Protein AF-A0A078FLI8-F1 (afdb_monomer)

Solvent-accessible surface area (backbone atoms only — not comparable to full-atom values): 16510 Å² total; per-residue (Å²): 134,89,78,81,80,79,78,80,83,48,78,66,54,56,52,51,50,39,56,74,71,68,56,53,79,84,39,72,66,50,48,56,58,53,57,70,70,71,68,73,86,89,62,96,64,62,53,60,51,52,48,49,51,50,49,48,50,56,65,62,54,54,86,61,34,32,36,40,40,32,30,76,88,27,63,24,62,42,79,47,80,54,78,58,64,78,38,51,54,75,52,44,78,39,45,60,70,38,77,42,72,24,51,59,75,34,83,71,33,30,67,21,31,32,29,34,75,44,33,25,32,72,89,64,35,44,45,36,85,88,36,93,36,62,57,72,47,79,44,78,42,44,66,73,41,90,99,29,76,56,78,97,55,64,91,88,55,65,48,77,41,74,34,26,18,20,27,37,52,86,69,43,32,35,39,31,33,33,53,77,40,83,37,82,55,83,44,87,65,29,67,74,46,73,53,78,78,91,68,74,71,50,39,42,74,54,41,28,66,72,69,73,50,62,90,86,58,71,64,69,69,67,50,61,77,67,41,47,71,45,69,43,99,83,71,48,80,44,74,51,69,79,80,68,37,85,63,91,43,73,70,57,51,54,53,48,52,53,46,45,68,72,66,72,62,91,71,85,86,80,86,87,91,130

Secondary structure (DSSP, 8-state):
-----PPPPPHHHHHHHHHHTT--TTSHHHHHHHHTTSS-S--TTHHHHHHHHHHHHHHSS--PEEEEEEETTTTEEEEEEE--HHHHHTTTTPBTT-EEEGGGG-GGGTT-EEEEEEEEETT-PBB-TT---SSEEEEEEETTSTT---TTS-TT-EEEEEEE-SB--TTEEEEEEEEEE--SS--TTTTS-----S----BHHHHHHHTT--SSS-HHHHHGGG-EEEE-TTS-EEEE-PPPBS---HHHHHHHHHHHHHHT----------

Organism: Brassica napus (NCBI:txid3708)

pLDDT: mean 78.36, std 19.7, range [31.86, 96.38]

Mean predicted aligned error: 14.81 Å

Sequence (274 aa):
MHEAKLAEPSRADVAKQMNLIGLNKKSYVARSLLSLFEDEGKLQRESLKFFIDFHLLILLYVSVFQFNVANPTTGCQKKLEIDDDQKLRAFYDKRLSQEVSGDALGEEFKGYVFKIMGGCDKQGFPMKQGVLTPGRVRLLLHRGTPCFRGHGRRTGERRRKSVRGCIVSQDLSVLNLVIVKKGEKDLPGLTDTEKPRMRGPKRASKIRKLFNLTKEDDVRKYVNTYRRKFTNKKGKEVSKAPKIQRLVLGKHSKEREKIIVKTGSEINLDNGLS

Radius of gyration: 30.31 Å; Cα contacts (8 Å, |Δi|>4): 359; chains: 1; bounding box: 55×71×101 Å

Foldseek 3Di:
DDDDPDDDDDPVNVVVVCVVVVNDCPDPVVVVVVVVVPDDDDDPPVVVVVVVVVVVVVPVVPLFAKEWEAEPQQRFIDIDTDDDPQLCVQQAQDFQQDKGQQVSVDPQRHAWIKGFHWFAFPVGAIEAPPQPDQAKDWDWDDDPHPSHPQPPHDHPDIDTDIHGYGGHDPRTSYIYIYTPDDHDHDDPRHRVHHDDDLDDDQEQVSLCVVVVHDPPDDSPVVQQVNFDWDQDPVRDTDTDTHHRPPDDDPVNVVVVVVVCVVVPDPDPPDDDDD

InterPro domains:
  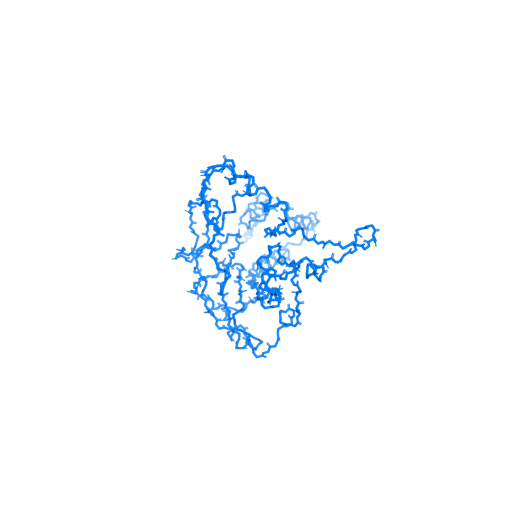IPR001377 Small ribosomal subunit protein eS6 [PF01092] (65-192)
  IPR001377 Small ribosomal subunit protein eS6 [PTHR11502] (66-260)
  IPR001377 Small ribosomal subunit protein eS6 [SM01405] (65-192)
  IPR018282 Small ribosomal subunit protein eS6, conserved site [PS00578] (116-127)

Structure (mmCIF, N/CA/C/O backbone):
data_AF-A0A078FLI8-F1
#
_entry.id   AF-A0A078FLI8-F1
#
loop_
_atom_site.group_PDB
_atom_site.id
_atom_site.type_symbol
_atom_site.label_atom_id
_atom_site.label_alt_id
_atom_site.label_comp_id
_atom_site.label_asym_id
_atom_site.label_entity_id
_atom_site.label_seq_id
_atom_site.pdbx_PDB_ins_code
_atom_site.Cartn_x
_atom_site.Cartn_y
_atom_site.Cartn_z
_atom_site.occupancy
_atom_site.B_iso_or_equiv
_atom_site.auth_seq_id
_atom_site.auth_comp_id
_atom_site.auth_asym_id
_atom_site.auth_atom_id
_atom_site.pdbx_PDB_model_num
ATOM 1 N N . MET A 1 1 ? -17.216 31.054 60.822 1.00 37.75 1 MET A N 1
ATOM 2 C CA . MET A 1 1 ? -17.222 30.130 59.671 1.00 37.75 1 MET A CA 1
ATOM 3 C C . MET A 1 1 ? -15.774 29.850 59.310 1.00 37.75 1 MET A C 1
ATOM 5 O O . MET A 1 1 ? -15.062 30.791 58.991 1.00 37.75 1 MET A O 1
ATOM 9 N N . HIS A 1 2 ? -15.307 28.613 59.478 1.00 32.69 2 HIS A N 1
ATOM 10 C CA . HIS A 1 2 ? -13.948 28.221 59.098 1.00 32.69 2 HIS A CA 1
ATOM 11 C C . HIS A 1 2 ? -13.913 28.002 57.580 1.00 32.69 2 HIS A C 1
ATOM 13 O O . HIS A 1 2 ? -14.449 27.010 57.093 1.00 32.69 2 HIS A O 1
ATOM 19 N N . GLU A 1 3 ? -13.312 28.925 56.829 1.00 32.31 3 GLU A N 1
ATOM 20 C CA . GLU A 1 3 ? -12.965 28.676 55.428 1.00 32.31 3 GLU A CA 1
ATOM 21 C C . GLU A 1 3 ? -11.753 27.737 55.378 1.00 32.31 3 GLU A C 1
ATOM 23 O O . GLU A 1 3 ? -10.665 28.055 55.864 1.00 32.31 3 GLU A O 1
ATOM 28 N N . ALA A 1 4 ? -11.954 26.546 54.816 1.00 38.06 4 ALA A N 1
ATOM 29 C CA . ALA A 1 4 ? -10.887 25.593 54.560 1.00 38.06 4 ALA A CA 1
ATOM 30 C C . ALA A 1 4 ? -9.954 26.147 53.470 1.00 38.06 4 ALA A C 1
ATOM 32 O O . ALA A 1 4 ? -10.349 26.295 52.314 1.00 38.06 4 ALA A O 1
ATOM 33 N N . LYS A 1 5 ? -8.697 26.438 53.829 1.00 38.94 5 LYS A N 1
ATOM 34 C CA . LYS A 1 5 ? -7.631 26.704 52.855 1.00 38.94 5 LYS A CA 1
ATOM 35 C C . LYS A 1 5 ? -7.353 25.417 52.071 1.00 38.94 5 LYS A C 1
ATOM 37 O O . LYS A 1 5 ? -6.791 24.471 52.618 1.00 38.94 5 LYS A O 1
ATOM 42 N N . LEU A 1 6 ? -7.749 25.380 50.800 1.00 42.50 6 LEU A N 1
ATOM 43 C CA . LEU A 1 6 ? -7.306 24.359 49.849 1.00 42.50 6 LEU A CA 1
ATOM 44 C C . LEU A 1 6 ? -5.802 24.540 49.599 1.00 42.50 6 LEU A C 1
ATOM 46 O O . LEU A 1 6 ? -5.356 25.632 49.256 1.00 42.50 6 LEU A O 1
ATOM 50 N N . ALA A 1 7 ? -5.027 23.479 49.827 1.00 43.62 7 ALA A N 1
ATOM 51 C CA . ALA A 1 7 ? -3.576 23.484 49.681 1.00 43.62 7 ALA A CA 1
ATOM 52 C C . ALA A 1 7 ? -3.156 23.608 48.206 1.00 43.62 7 ALA A C 1
ATOM 54 O O . ALA A 1 7 ? -3.733 22.957 47.333 1.00 43.62 7 ALA A O 1
ATOM 55 N N . GLU A 1 8 ? -2.136 24.427 47.937 1.00 48.72 8 GLU A N 1
ATOM 56 C CA . GLU A 1 8 ? -1.557 24.577 46.599 1.00 48.72 8 GLU A CA 1
ATOM 57 C C . GLU A 1 8 ? -0.859 23.273 46.160 1.00 48.72 8 GLU A C 1
ATOM 59 O O . GLU A 1 8 ? -0.139 22.662 46.958 1.00 48.72 8 GLU A O 1
ATOM 64 N N . PRO A 1 9 ? -1.055 22.816 44.909 1.00 48.22 9 PRO A N 1
ATOM 65 C CA . PRO A 1 9 ? -0.464 21.573 44.431 1.00 48.22 9 PRO A CA 1
ATOM 66 C C . PRO A 1 9 ? 1.055 21.709 44.301 1.00 48.22 9 PRO A C 1
ATOM 68 O O . PRO A 1 9 ? 1.574 22.646 43.692 1.00 48.22 9 PRO A O 1
ATOM 71 N N . SER A 1 10 ? 1.789 20.742 44.849 1.00 52.34 10 SER A N 1
ATOM 72 C CA . SER A 1 10 ? 3.250 20.757 44.817 1.00 52.34 10 SER A CA 1
ATOM 73 C C . SER A 1 10 ? 3.781 20.451 43.407 1.00 52.34 10 SER A C 1
ATOM 75 O O . SER A 1 10 ? 3.140 19.763 42.608 1.00 52.34 10 SER A O 1
ATOM 77 N N . ARG A 1 11 ? 5.019 20.871 43.093 1.00 50.59 11 ARG A N 1
ATOM 78 C CA . ARG A 1 11 ? 5.718 20.512 41.832 1.00 50.59 11 ARG A CA 1
ATOM 79 C C . ARG A 1 11 ? 5.727 18.997 41.555 1.00 50.59 11 ARG A C 1
ATOM 81 O O . ARG A 1 11 ? 5.807 18.580 40.398 1.00 50.59 11 ARG A O 1
ATOM 88 N N . ALA A 1 12 ? 5.652 18.167 42.598 1.00 52.66 12 ALA A N 1
ATOM 89 C CA . ALA A 1 12 ? 5.5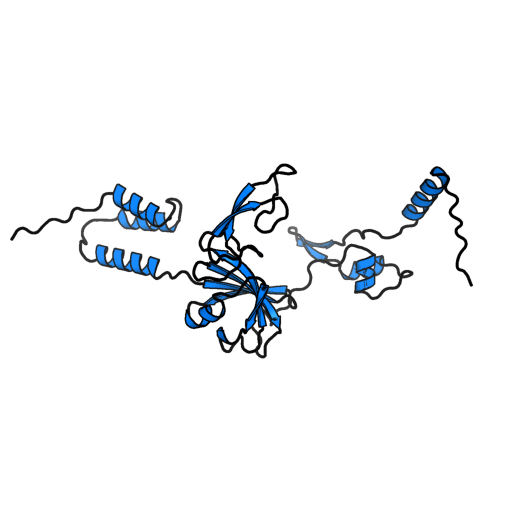92 16.714 42.476 1.00 52.66 12 ALA A CA 1
ATOM 90 C C . ALA A 1 12 ? 4.221 16.213 41.985 1.00 52.66 12 ALA A C 1
ATOM 92 O O . ALA A 1 12 ? 4.166 15.230 41.240 1.00 52.66 12 ALA A O 1
ATOM 93 N N . ASP A 1 13 ? 3.137 16.907 42.335 1.00 52.00 13 ASP A N 1
ATOM 94 C CA . ASP A 1 13 ? 1.768 16.559 41.940 1.00 52.00 13 ASP A CA 1
ATOM 95 C C . ASP A 1 13 ? 1.530 16.873 40.460 1.00 52.00 13 ASP A C 1
ATOM 97 O O . ASP A 1 13 ? 1.031 16.028 39.711 1.00 52.00 13 ASP A O 1
ATOM 101 N N . VAL A 1 14 ? 2.044 18.016 39.995 1.00 55.19 14 VAL A N 1
ATOM 102 C CA . VAL A 1 14 ? 2.045 18.395 38.571 1.00 55.19 14 VAL A CA 1
ATOM 103 C C . VAL A 1 14 ? 2.864 17.403 37.737 1.00 55.19 14 VAL A C 1
ATOM 105 O O . VAL A 1 14 ? 2.430 16.953 36.675 1.00 55.19 14 VAL A O 1
ATOM 108 N N . ALA A 1 15 ? 4.033 16.978 38.231 1.00 53.31 15 ALA A N 1
ATOM 109 C CA . ALA A 1 15 ? 4.862 15.984 37.547 1.00 53.31 15 ALA A CA 1
ATOM 110 C C . ALA A 1 15 ? 4.201 14.592 37.483 1.00 53.31 15 ALA A C 1
ATOM 112 O O . ALA A 1 15 ? 4.373 13.876 36.490 1.00 53.31 15 ALA A O 1
ATOM 113 N N . LYS A 1 16 ? 3.432 14.206 38.511 1.00 54.19 16 LYS A N 1
ATOM 114 C CA . LYS A 1 16 ? 2.619 12.980 38.503 1.00 54.19 16 LYS A CA 1
ATOM 115 C C . LYS A 1 16 ? 1.485 13.064 37.480 1.00 54.19 16 LYS A C 1
ATOM 117 O O . LYS A 1 16 ? 1.318 12.115 36.718 1.00 54.19 16 LYS A O 1
ATOM 122 N N . GLN A 1 17 ? 0.774 14.190 37.398 1.00 52.47 17 GLN A N 1
ATOM 123 C CA . GLN A 1 17 ? -0.282 14.404 36.398 1.00 52.47 17 GLN A CA 1
ATOM 124 C C . GLN A 1 17 ? 0.261 14.424 34.961 1.00 52.47 17 GLN A C 1
ATOM 126 O O . GLN A 1 17 ? -0.305 13.765 34.092 1.00 52.47 17 GLN A O 1
ATOM 131 N N . MET A 1 18 ? 1.404 15.072 34.707 1.00 50.91 18 MET A N 1
ATOM 132 C CA . MET A 1 18 ? 2.049 15.064 33.383 1.00 50.91 18 MET A CA 1
ATOM 133 C C . MET A 1 18 ? 2.448 13.653 32.919 1.00 50.91 18 MET A C 1
ATOM 135 O O . MET A 1 18 ? 2.300 13.321 31.741 1.00 50.91 18 MET A O 1
ATOM 139 N N . ASN A 1 19 ? 2.907 12.801 33.844 1.00 50.91 19 ASN A N 1
ATOM 140 C CA . ASN A 1 19 ? 3.192 11.394 33.555 1.00 50.91 19 ASN A CA 1
ATOM 141 C C . ASN A 1 19 ? 1.915 10.567 33.329 1.00 50.91 19 ASN A C 1
ATOM 143 O O . ASN A 1 19 ? 1.929 9.670 32.487 1.00 50.91 19 ASN A O 1
ATOM 147 N N . LEU A 1 20 ? 0.818 10.877 34.030 1.00 49.53 20 LEU A N 1
ATOM 148 C CA . LEU A 1 20 ? -0.483 10.215 33.860 1.00 49.53 20 LEU A CA 1
ATOM 149 C C . LEU A 1 20 ? -1.088 10.472 32.465 1.00 49.53 20 LEU A C 1
ATOM 151 O O . LEU A 1 20 ? -1.746 9.601 31.905 1.00 49.53 20 LEU A O 1
ATOM 155 N N . ILE A 1 21 ? -0.801 11.643 31.885 1.00 48.88 21 ILE A N 1
ATOM 156 C CA . ILE A 1 21 ? -1.266 12.094 30.558 1.00 48.88 21 ILE A CA 1
ATOM 157 C C . ILE A 1 21 ? -0.281 11.692 29.432 1.00 48.88 21 ILE A C 1
ATOM 159 O O . ILE A 1 21 ? -0.541 11.889 28.248 1.00 48.88 21 ILE A O 1
ATOM 163 N N . GLY A 1 22 ? 0.862 11.077 29.766 1.00 45.25 22 GLY A N 1
ATOM 164 C CA . GLY A 1 22 ? 1.821 10.556 28.782 1.00 45.25 22 GLY A CA 1
ATOM 165 C C . GLY A 1 22 ? 2.661 11.618 28.057 1.00 45.25 22 GLY A C 1
ATOM 166 O O . GLY A 1 22 ? 3.331 11.304 27.069 1.00 45.25 22 GLY A O 1
ATOM 167 N N . LEU A 1 23 ? 2.674 12.864 28.544 1.00 45.06 23 LEU A N 1
ATOM 168 C CA . LEU A 1 23 ? 3.510 13.941 28.012 1.00 45.06 23 LEU A CA 1
ATOM 169 C C . LEU A 1 23 ? 4.945 13.805 28.538 1.00 45.06 23 LEU A C 1
ATOM 171 O O . LEU A 1 23 ? 5.231 13.969 29.721 1.00 45.06 23 LEU A O 1
ATOM 175 N N . ASN A 1 24 ? 5.890 13.525 27.639 1.00 45.88 24 ASN A N 1
ATOM 176 C CA . ASN A 1 24 ? 7.310 13.508 27.983 1.00 45.88 24 ASN A CA 1
ATOM 177 C C . ASN A 1 24 ? 7.787 14.945 28.267 1.00 45.88 24 ASN A C 1
ATOM 179 O O . ASN A 1 24 ? 7.566 15.837 27.441 1.00 45.88 24 ASN A O 1
ATOM 183 N N . LYS A 1 25 ? 8.510 15.151 29.380 1.00 45.03 25 LYS A N 1
ATOM 184 C CA . LYS A 1 25 ? 9.119 16.439 29.787 1.00 45.03 25 LYS A CA 1
ATOM 185 C C . LYS A 1 25 ? 9.942 17.120 28.682 1.00 45.03 25 LYS A C 1
ATOM 187 O O . LYS A 1 25 ? 10.182 18.319 28.734 1.00 45.03 25 LYS A O 1
ATOM 192 N N . LYS A 1 26 ? 10.393 16.366 27.673 1.00 39.41 26 LYS A N 1
ATOM 193 C CA . LYS A 1 26 ? 11.146 16.890 26.523 1.00 39.41 26 LYS A CA 1
ATOM 194 C C . LYS A 1 26 ? 10.283 17.501 25.413 1.00 39.41 26 LYS A C 1
ATOM 196 O O . LYS A 1 26 ? 10.864 18.132 24.528 1.00 39.41 26 LYS A O 1
ATOM 201 N N . SER A 1 27 ? 8.960 17.321 25.433 1.00 45.28 27 SER A N 1
ATOM 202 C CA . SER A 1 27 ? 8.057 17.894 24.428 1.00 45.28 27 SER A CA 1
ATOM 203 C C . SER A 1 27 ? 8.017 19.423 24.527 1.00 45.28 27 SER A C 1
ATOM 205 O O . SER A 1 27 ? 8.122 19.990 25.613 1.00 45.28 27 SER A O 1
ATOM 207 N N . TYR A 1 28 ? 7.895 20.088 23.377 1.00 48.59 28 TYR A N 1
ATOM 208 C CA . TYR A 1 28 ? 7.848 21.553 23.281 1.00 48.59 28 TYR A CA 1
ATOM 209 C C . TYR A 1 28 ? 6.672 22.131 24.089 1.00 48.59 28 TYR A C 1
ATOM 211 O O . TYR A 1 28 ? 6.817 23.141 24.766 1.00 48.59 28 TYR A O 1
ATOM 219 N N . VAL A 1 29 ? 5.556 21.394 24.108 1.00 48.72 29 VAL A N 1
ATOM 220 C CA . VAL A 1 29 ? 4.326 21.702 24.851 1.00 48.72 29 VAL A CA 1
ATOM 221 C C . VAL A 1 29 ? 4.545 21.649 26.367 1.00 48.72 29 VAL A C 1
ATOM 223 O O . VAL A 1 29 ? 4.102 22.537 27.084 1.00 48.72 29 VAL A O 1
ATOM 226 N N . ALA A 1 30 ? 5.285 20.654 26.874 1.00 48.88 30 ALA A N 1
ATOM 227 C CA . ALA A 1 30 ? 5.592 20.566 28.305 1.00 48.88 30 ALA A CA 1
ATOM 228 C C . ALA A 1 30 ? 6.509 21.706 28.778 1.00 48.88 30 ALA A C 1
ATOM 230 O O . ALA A 1 30 ? 6.377 22.158 29.911 1.00 48.88 30 ALA A O 1
ATOM 231 N N . ARG A 1 31 ? 7.418 22.184 27.915 1.00 50.06 31 ARG A N 1
ATOM 232 C CA . ARG A 1 31 ? 8.300 23.319 28.223 1.00 50.06 31 ARG A CA 1
ATOM 233 C C . ARG A 1 31 ? 7.580 24.664 28.188 1.00 50.06 31 ARG A C 1
ATOM 235 O O . ARG A 1 31 ? 7.832 25.459 29.082 1.00 50.06 31 ARG A O 1
ATOM 242 N N . SER A 1 32 ? 6.665 24.889 27.241 1.00 50.09 32 SER A N 1
ATOM 243 C CA . SER A 1 32 ? 5.858 26.120 27.222 1.00 50.09 32 SER A CA 1
ATOM 244 C C . SER A 1 32 ? 4.883 26.196 28.402 1.00 50.09 32 SER A C 1
ATOM 246 O O . SER A 1 32 ? 4.632 27.271 28.930 1.00 50.09 32 SER A O 1
ATOM 248 N N . LEU A 1 33 ? 4.357 25.050 28.849 1.00 50.22 33 LEU A N 1
ATOM 249 C CA . LEU A 1 33 ? 3.504 24.953 30.039 1.00 50.22 33 LEU A CA 1
ATOM 250 C C . LEU A 1 33 ? 4.247 25.245 31.344 1.00 50.22 33 LEU A C 1
ATOM 252 O O . LEU A 1 33 ? 3.677 25.844 32.248 1.00 50.22 33 LEU A O 1
ATOM 256 N N . LEU A 1 34 ? 5.505 24.808 31.445 1.00 53.44 34 LEU A N 1
ATOM 257 C CA . LEU A 1 34 ? 6.356 25.066 32.608 1.00 53.44 34 LEU A CA 1
ATOM 258 C C . LEU A 1 34 ? 6.830 26.524 32.665 1.00 53.44 34 LEU A C 1
ATOM 260 O O . LEU A 1 34 ? 6.876 27.075 33.757 1.00 53.44 34 LEU A O 1
ATOM 264 N N . SER A 1 35 ? 7.122 27.155 31.519 1.00 48.28 35 SER A N 1
ATOM 265 C CA . SER A 1 35 ? 7.534 28.566 31.472 1.00 48.28 35 SER A CA 1
ATOM 266 C C . SER A 1 35 ? 6.394 29.536 31.793 1.00 48.28 35 SER A C 1
ATOM 268 O O . SER A 1 35 ? 6.635 30.573 32.388 1.00 48.28 35 SER A O 1
ATOM 270 N N . LEU A 1 36 ? 5.145 29.189 31.461 1.00 49.06 36 LEU A N 1
ATOM 271 C CA . LEU A 1 36 ? 3.961 29.985 31.828 1.00 49.06 36 LEU A CA 1
ATOM 272 C C . LEU A 1 36 ? 3.642 29.956 33.334 1.00 49.06 36 LEU A C 1
ATOM 274 O O . LEU A 1 36 ? 2.803 30.721 33.789 1.00 49.06 36 LEU A O 1
ATOM 278 N N . PHE A 1 37 ? 4.286 29.066 34.095 1.00 48.12 37 PHE A N 1
ATOM 279 C CA . PHE A 1 37 ? 4.127 28.942 35.546 1.00 48.12 37 PHE A CA 1
ATOM 280 C C . PHE A 1 37 ? 5.233 29.659 36.340 1.00 48.12 37 PHE A C 1
ATOM 282 O O . PHE A 1 37 ? 5.167 29.667 37.569 1.00 48.12 37 PHE A O 1
ATOM 289 N N . GLU A 1 38 ? 6.259 30.207 35.674 1.00 46.00 38 GLU A N 1
ATOM 290 C CA . GLU A 1 38 ? 7.394 30.877 36.334 1.00 46.00 38 GLU A CA 1
ATOM 291 C C . GLU A 1 38 ? 7.221 32.398 36.482 1.00 46.00 38 GLU A C 1
ATOM 293 O O . GLU A 1 38 ? 7.929 32.985 37.298 1.00 46.00 38 GLU A O 1
ATOM 298 N N . ASP A 1 39 ? 6.233 33.013 35.823 1.00 39.66 39 ASP A N 1
ATOM 299 C CA . ASP A 1 39 ? 5.961 34.449 35.948 1.00 39.66 39 ASP A CA 1
ATOM 300 C C . ASP A 1 39 ? 4.757 34.736 36.870 1.00 39.66 39 ASP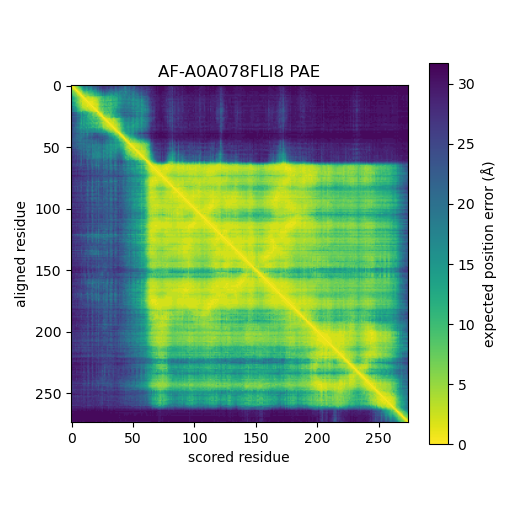 A C 1
ATOM 302 O O . ASP A 1 39 ? 3.597 34.537 36.525 1.00 39.66 39 ASP A O 1
ATOM 306 N N . GLU A 1 40 ? 5.113 35.206 38.066 1.00 38.62 40 GLU A N 1
ATOM 307 C CA . GLU A 1 40 ? 4.398 36.090 38.998 1.00 38.62 40 GLU A CA 1
ATOM 308 C C . GLU A 1 40 ? 2.984 35.745 39.523 1.00 38.62 40 GLU A C 1
ATOM 310 O O . GLU A 1 40 ? 1.960 35.782 38.850 1.00 38.62 40 GLU A O 1
ATOM 315 N N . GLY A 1 41 ? 2.932 35.558 40.848 1.00 48.66 41 GLY A N 1
ATOM 316 C CA . GLY A 1 41 ? 2.250 36.489 41.756 1.00 48.66 41 GLY A CA 1
ATOM 317 C C . GLY A 1 41 ? 0.844 36.990 41.388 1.00 48.66 41 GLY A C 1
ATOM 318 O O . GLY A 1 41 ? 0.690 37.942 40.638 1.00 48.66 41 GLY A O 1
ATOM 319 N N . LYS A 1 42 ? -0.155 36.479 42.125 1.00 40.56 42 LYS A N 1
ATOM 320 C CA . LYS A 1 42 ? -1.543 36.981 42.251 1.00 40.56 42 LYS A CA 1
ATOM 321 C C . LYS A 1 42 ? -2.421 36.862 40.997 1.00 40.56 42 LYS A C 1
ATOM 323 O O . LYS A 1 42 ? -2.662 37.851 40.327 1.00 40.56 42 LYS A O 1
ATOM 328 N N . LEU A 1 43 ? -3.082 35.713 40.814 1.00 41.12 43 LEU A N 1
ATOM 329 C CA . LEU A 1 43 ? -4.420 35.659 40.191 1.00 41.12 43 LEU A CA 1
ATOM 330 C C . LEU A 1 43 ? -5.125 34.329 40.545 1.00 41.12 43 LEU A C 1
ATOM 332 O O . LEU A 1 43 ? -5.144 33.365 39.782 1.00 41.12 43 LEU A O 1
ATOM 336 N N . GLN A 1 44 ? -5.676 34.237 41.760 1.00 49.50 44 GLN A N 1
ATOM 337 C CA . GLN A 1 44 ? -6.123 32.978 42.391 1.00 49.50 44 GLN A CA 1
ATOM 338 C C . GLN A 1 44 ? -7.544 32.482 42.022 1.00 49.50 44 GLN A C 1
ATOM 340 O O . GLN A 1 44 ? -8.079 31.614 42.705 1.00 49.50 44 GLN A O 1
ATOM 345 N N . ARG A 1 45 ? -8.183 32.960 40.945 1.00 45.09 45 ARG A N 1
ATOM 346 C CA . ARG A 1 45 ? -9.461 32.370 40.460 1.00 45.09 45 ARG A CA 1
ATOM 347 C C . ARG A 1 45 ? -9.571 32.229 38.941 1.00 45.09 45 ARG A C 1
ATOM 349 O O . ARG A 1 45 ? -10.265 31.330 38.476 1.00 45.09 45 ARG A O 1
ATOM 356 N N . GLU A 1 46 ? -8.847 33.035 38.170 1.00 43.78 46 GLU A N 1
ATOM 357 C CA . GLU A 1 46 ? -8.837 32.930 36.702 1.00 43.78 46 GLU A CA 1
ATOM 358 C C . GLU A 1 46 ? -7.869 31.852 36.198 1.00 43.78 46 GLU A C 1
ATOM 360 O O . GLU A 1 46 ? -8.162 31.173 35.220 1.00 43.78 46 GLU A O 1
ATOM 365 N N . SER A 1 47 ? -6.780 31.599 36.927 1.00 51.22 47 SER A N 1
ATOM 366 C CA . SER A 1 47 ? -5.785 30.563 36.615 1.00 51.22 47 SER A CA 1
ATOM 367 C C . SER A 1 47 ? -6.347 29.139 36.683 1.00 51.22 47 SER A C 1
ATOM 369 O O . SER A 1 47 ? -6.001 28.311 35.847 1.00 51.22 47 SER A O 1
ATOM 371 N N . LEU A 1 48 ? -7.264 28.846 37.615 1.00 48.75 48 LEU A N 1
ATOM 372 C CA . LEU A 1 48 ? -7.911 27.530 37.706 1.00 48.75 48 LEU A CA 1
ATOM 373 C C . LEU A 1 48 ? -8.908 27.308 36.560 1.00 48.75 48 LEU A C 1
ATOM 375 O O . LEU A 1 48 ? -8.998 26.204 36.032 1.00 48.75 48 LEU A O 1
ATOM 379 N N . LYS A 1 49 ? -9.618 28.364 36.145 1.00 46.78 49 LYS A N 1
ATOM 380 C CA . LYS A 1 49 ? -10.527 28.333 34.994 1.00 46.78 49 LYS A CA 1
ATOM 381 C C . LYS A 1 49 ? -9.740 28.174 33.694 1.00 46.78 49 LYS A C 1
ATOM 383 O O . LYS A 1 49 ? -10.059 27.295 32.914 1.00 46.78 49 LYS A O 1
ATOM 388 N N . PHE A 1 50 ? -8.624 28.890 33.546 1.00 50.66 50 PHE A N 1
ATOM 389 C CA . PHE A 1 50 ? -7.692 28.731 32.428 1.00 50.66 50 PHE A CA 1
ATOM 390 C C . PHE A 1 50 ? -7.034 27.344 32.408 1.00 50.66 50 PHE A C 1
ATOM 392 O O . PHE A 1 50 ? -6.863 26.768 31.343 1.00 50.66 50 PHE A O 1
ATOM 399 N N . PHE A 1 51 ? -6.701 26.765 33.568 1.00 53.38 51 PHE A N 1
ATOM 400 C CA . PHE A 1 51 ? -6.132 25.418 33.657 1.00 53.38 51 PHE A CA 1
ATOM 401 C C . PHE A 1 51 ? -7.169 24.338 33.333 1.00 53.38 51 PHE A C 1
ATOM 403 O O . PHE A 1 51 ? -6.841 23.404 32.610 1.00 53.38 51 PHE A O 1
ATOM 410 N N . ILE A 1 52 ? -8.413 24.474 33.811 1.00 56.75 52 ILE A N 1
ATOM 411 C CA . ILE A 1 52 ? -9.530 23.577 33.477 1.00 56.75 52 ILE A CA 1
ATOM 412 C C . ILE A 1 52 ? -9.906 23.721 32.005 1.00 56.75 52 ILE A C 1
ATOM 414 O O . ILE A 1 52 ? -10.039 22.700 31.347 1.00 56.75 52 ILE A O 1
ATOM 418 N N . ASP A 1 53 ? -9.999 24.938 31.469 1.00 50.84 53 ASP A N 1
ATOM 419 C CA . ASP A 1 53 ? -10.304 25.203 30.061 1.00 50.84 53 ASP A CA 1
ATOM 420 C C . ASP A 1 53 ? -9.162 24.748 29.152 1.00 50.84 53 ASP A C 1
ATOM 422 O O . ASP A 1 53 ? -9.426 24.194 28.099 1.00 50.84 53 ASP A O 1
ATOM 426 N N . PHE A 1 54 ? -7.896 24.868 29.560 1.00 54.44 54 PHE A N 1
ATOM 427 C CA . PHE A 1 54 ? -6.748 24.333 28.824 1.00 54.44 54 PHE A CA 1
ATOM 428 C C . PHE A 1 54 ? -6.675 22.797 28.904 1.00 54.44 54 PHE A C 1
ATOM 430 O O . PHE A 1 54 ? -6.320 22.147 27.924 1.00 54.44 54 PHE A O 1
ATOM 437 N N . HIS A 1 55 ? -7.069 22.186 30.030 1.00 54.41 55 HIS A N 1
ATOM 438 C CA . HIS A 1 55 ? -7.212 20.729 30.149 1.00 54.41 55 HIS A CA 1
ATOM 439 C C . HIS A 1 55 ? -8.400 20.210 29.337 1.00 54.41 55 HIS A C 1
ATOM 441 O O . HIS A 1 55 ? -8.263 19.204 28.646 1.00 54.41 55 HIS A O 1
ATOM 447 N N . LEU A 1 56 ? -9.541 20.907 29.374 1.00 49.22 56 LEU A N 1
ATOM 448 C CA . LEU A 1 56 ? -10.702 20.630 28.537 1.00 49.22 56 LEU A CA 1
ATOM 449 C C . LEU A 1 56 ? -10.363 20.860 27.072 1.00 49.22 56 LEU A C 1
ATOM 451 O O . LEU A 1 56 ? -10.791 20.054 26.276 1.00 49.22 56 LEU A O 1
ATOM 455 N N . LEU A 1 57 ? -9.566 21.866 26.708 1.00 49.25 57 LEU A N 1
ATOM 456 C CA . LEU A 1 57 ? -9.112 22.142 25.341 1.00 49.25 57 LEU A CA 1
ATOM 457 C C . LEU A 1 57 ? -8.081 21.117 24.855 1.00 49.25 57 LEU A C 1
ATOM 459 O O . LEU A 1 57 ? -8.025 20.851 23.665 1.00 49.25 57 LEU A O 1
ATOM 463 N N . ILE A 1 58 ? -7.291 20.511 25.748 1.00 54.59 58 ILE A N 1
ATOM 464 C CA . ILE A 1 58 ? -6.397 19.383 25.432 1.00 54.59 58 ILE A CA 1
ATOM 465 C C . ILE A 1 58 ? -7.176 18.064 25.331 1.00 54.59 58 ILE A C 1
ATOM 467 O O . ILE A 1 58 ? -6.861 17.239 24.478 1.00 54.59 58 ILE A O 1
ATOM 471 N N . LEU A 1 59 ? -8.203 17.865 26.161 1.00 45.22 59 LEU A N 1
ATOM 472 C CA . LEU A 1 59 ? -9.112 16.713 26.096 1.00 45.22 59 LEU A CA 1
ATOM 473 C C . LEU A 1 59 ? -10.110 16.825 24.920 1.00 45.22 59 LEU A C 1
ATOM 475 O O . LEU A 1 59 ? -10.460 15.809 24.326 1.00 45.22 59 LEU A O 1
ATOM 479 N N . LEU A 1 60 ? -10.507 18.052 24.558 1.00 42.88 60 LEU A N 1
ATOM 480 C CA . LEU A 1 60 ? -11.256 18.466 23.359 1.00 42.88 60 LEU A CA 1
ATOM 481 C C . LEU A 1 60 ? -10.336 18.764 22.174 1.00 42.88 60 LEU A C 1
ATOM 483 O O . LEU A 1 60 ? -10.831 19.030 21.081 1.00 42.88 60 LEU A O 1
ATOM 487 N N . TYR A 1 61 ? -9.014 18.623 22.320 1.00 45.47 61 TYR A N 1
ATOM 488 C CA . TYR A 1 61 ? -8.147 18.301 21.189 1.00 45.47 61 TYR A CA 1
ATOM 489 C C . TYR A 1 61 ? -8.394 16.823 20.890 1.00 45.47 61 TYR A C 1
ATOM 491 O O . TYR A 1 61 ? -7.585 15.929 21.148 1.00 45.47 61 TYR A O 1
ATOM 499 N N . VAL A 1 62 ? -9.636 16.605 20.455 1.00 48.06 62 VAL A N 1
ATOM 500 C CA . VAL A 1 62 ? -10.276 15.367 20.077 1.00 48.06 62 VAL A CA 1
ATOM 501 C C . VAL A 1 62 ? -9.270 14.579 19.268 1.00 48.06 62 VAL A C 1
ATOM 503 O O . VAL A 1 62 ? -8.552 15.121 18.428 1.00 48.06 62 VAL A O 1
ATOM 506 N N . SER A 1 63 ? -9.179 13.285 19.554 1.00 53.34 63 SER A N 1
ATOM 507 C CA . SER A 1 63 ? -8.414 12.365 18.732 1.00 53.34 63 SER A CA 1
ATOM 508 C C . SER A 1 63 ? -8.998 12.357 17.318 1.00 53.34 63 SER A C 1
ATOM 510 O O . SER A 1 63 ? -9.851 11.524 17.025 1.00 53.34 63 SER A O 1
ATOM 512 N N . VAL A 1 64 ? -8.553 13.293 16.479 1.00 68.00 64 VAL A N 1
ATOM 513 C CA . VAL A 1 64 ? -8.961 13.431 15.083 1.00 68.00 64 VAL A CA 1
ATOM 514 C C . VAL A 1 64 ? -8.655 12.115 14.395 1.00 68.00 64 VAL A C 1
ATOM 516 O O . VAL A 1 64 ? -7.511 11.636 14.398 1.00 68.00 64 VAL A O 1
ATOM 519 N N . PHE A 1 65 ? -9.689 11.504 13.836 1.00 84.75 65 PHE A N 1
ATOM 520 C CA . PHE A 1 65 ? -9.550 10.253 13.124 1.00 84.75 65 PHE A CA 1
ATOM 521 C C . PHE A 1 65 ? -9.068 10.549 11.703 1.00 84.75 65 PHE A C 1
ATOM 523 O O . PHE A 1 65 ? -9.737 11.218 10.915 1.00 84.75 65 PHE A O 1
ATOM 530 N N . GLN A 1 66 ? -7.872 10.068 11.367 1.00 91.88 66 GLN A N 1
ATOM 531 C CA . GLN A 1 66 ? -7.239 10.388 10.090 1.00 91.88 66 GLN A CA 1
ATOM 532 C C . GLN A 1 66 ? -7.412 9.252 9.084 1.00 91.88 66 GLN A C 1
ATOM 534 O O . GLN A 1 66 ? -7.144 8.083 9.368 1.00 91.88 66 GLN A O 1
ATOM 539 N N . PHE A 1 67 ? -7.774 9.603 7.857 1.00 93.44 67 PHE A N 1
ATOM 540 C CA . PHE A 1 67 ? -7.820 8.686 6.728 1.00 93.44 67 PHE A CA 1
ATOM 541 C C . PHE A 1 67 ? -6.702 9.001 5.744 1.00 93.44 67 PHE A C 1
ATOM 543 O O . PHE A 1 67 ? -6.661 10.066 5.135 1.00 93.44 67 PHE A O 1
ATOM 550 N N . ASN A 1 68 ? -5.813 8.040 5.526 1.00 95.19 68 ASN A N 1
ATOM 551 C CA . ASN A 1 68 ? -4.849 8.084 4.435 1.00 95.19 68 ASN A CA 1
ATOM 552 C C . ASN A 1 68 ? -5.436 7.351 3.238 1.00 95.19 68 ASN A C 1
ATOM 554 O O . ASN A 1 68 ? -5.446 6.118 3.203 1.00 95.19 68 ASN A O 1
ATOM 558 N N . VAL A 1 69 ? -5.910 8.103 2.252 1.00 94.88 69 VAL A N 1
ATOM 559 C CA . VAL A 1 69 ? -6.495 7.549 1.033 1.00 94.88 69 VAL A CA 1
ATOM 560 C C . VAL A 1 69 ? -5.439 7.516 -0.063 1.00 94.88 69 VAL A C 1
ATOM 562 O O . VAL A 1 69 ? -4.761 8.509 -0.331 1.00 94.88 69 VAL A O 1
ATOM 565 N N . ALA A 1 70 ? -5.301 6.366 -0.714 1.00 95.31 70 ALA A N 1
ATOM 566 C CA . ALA A 1 70 ? -4.426 6.184 -1.862 1.00 95.31 70 ALA A CA 1
ATOM 567 C C . ALA A 1 70 ? -5.229 5.822 -3.115 1.00 95.31 70 ALA A C 1
ATOM 569 O O . ALA A 1 70 ? -6.095 4.944 -3.080 1.00 95.31 70 ALA A O 1
ATOM 570 N N . ASN A 1 71 ? -4.882 6.451 -4.239 1.00 93.94 71 ASN A N 1
ATOM 571 C CA . ASN A 1 71 ? -5.376 6.067 -5.556 1.00 93.94 71 ASN A CA 1
ATOM 572 C C . ASN A 1 71 ? -4.263 5.319 -6.315 1.00 93.94 71 ASN A C 1
ATOM 574 O O . ASN A 1 71 ? -3.255 5.928 -6.687 1.00 93.94 71 ASN A O 1
ATOM 578 N N . PRO A 1 72 ? -4.396 4.000 -6.544 1.00 92.44 72 PRO A N 1
ATOM 579 C CA . PRO A 1 72 ? -3.358 3.218 -7.207 1.00 92.44 72 PRO A CA 1
ATOM 580 C C . PRO A 1 72 ? -3.204 3.568 -8.694 1.00 92.44 72 PRO A C 1
ATOM 582 O O . PRO A 1 72 ? -2.128 3.335 -9.246 1.00 92.44 72 PRO A O 1
ATOM 585 N N . THR A 1 73 ? -4.238 4.131 -9.326 1.00 91.38 73 THR A N 1
ATOM 586 C CA . THR A 1 73 ? -4.227 4.509 -10.745 1.00 91.38 73 THR A CA 1
ATOM 587 C C . THR A 1 73 ? -3.323 5.714 -10.983 1.00 91.38 73 TH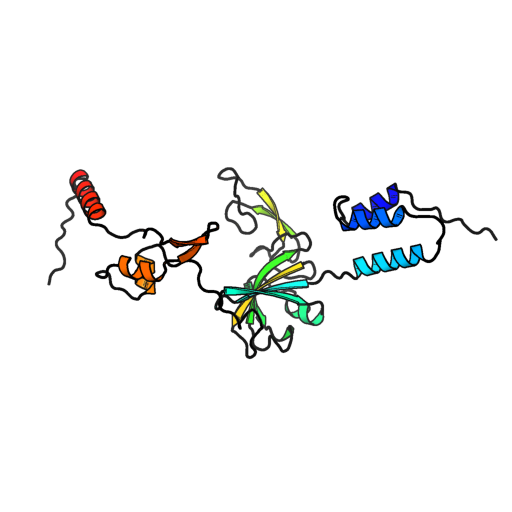R A C 1
ATOM 589 O O . THR A 1 73 ? -2.419 5.645 -11.812 1.00 91.38 73 THR A O 1
ATOM 592 N N . THR A 1 74 ? -3.503 6.782 -10.201 1.00 89.94 74 THR A N 1
ATOM 593 C CA . THR A 1 74 ? -2.697 8.012 -10.301 1.00 89.94 74 THR A CA 1
ATOM 594 C C . THR A 1 74 ? -1.389 7.924 -9.508 1.00 89.94 74 THR A C 1
ATOM 596 O O . THR A 1 74 ? -0.442 8.662 -9.772 1.00 89.94 74 THR A O 1
ATOM 599 N N . GLY A 1 75 ? -1.307 7.018 -8.524 1.00 89.88 75 GLY A N 1
ATOM 600 C CA . GLY A 1 75 ? -0.164 6.885 -7.618 1.00 89.88 75 GLY A CA 1
ATOM 601 C C . GLY A 1 75 ? -0.084 7.983 -6.550 1.00 89.88 75 GLY A C 1
ATOM 602 O O . GLY A 1 75 ? 0.942 8.093 -5.865 1.00 89.88 75 GLY A O 1
ATOM 603 N N . CYS A 1 76 ? -1.142 8.786 -6.413 1.00 91.75 76 CYS A N 1
ATOM 604 C CA . CYS A 1 76 ? -1.257 9.871 -5.445 1.00 91.75 76 CYS A CA 1
ATOM 605 C C . CYS A 1 76 ? -1.874 9.397 -4.123 1.00 91.75 76 CYS A C 1
ATOM 607 O O . CYS A 1 76 ? -2.574 8.382 -4.048 1.00 91.75 76 CYS A O 1
ATOM 609 N N . GLN A 1 77 ? -1.558 10.129 -3.056 1.00 93.88 77 GLN A N 1
ATOM 610 C CA . GLN A 1 77 ? -2.030 9.865 -1.700 1.00 93.88 77 GLN A CA 1
ATOM 611 C C . GLN A 1 77 ? -2.416 11.186 -1.049 1.00 93.88 77 GLN A C 1
ATOM 613 O O . GLN A 1 77 ? -1.672 12.161 -1.162 1.00 93.88 77 GLN A O 1
ATOM 618 N N . LYS A 1 78 ? -3.545 11.195 -0.344 1.00 92.19 78 LYS A N 1
ATOM 619 C CA . LYS A 1 78 ? -4.043 12.360 0.384 1.00 92.19 78 LYS A CA 1
ATOM 620 C C . LYS A 1 78 ? -4.509 11.932 1.768 1.00 92.19 78 LYS A C 1
ATOM 622 O O . LYS A 1 78 ? -5.082 10.854 1.931 1.00 92.19 78 LYS A O 1
ATOM 627 N N . LYS A 1 79 ? -4.247 12.787 2.753 1.00 92.44 79 LYS A N 1
ATOM 628 C CA . LYS A 1 79 ? -4.802 12.661 4.098 1.00 92.44 79 LYS A CA 1
ATOM 629 C C . LYS A 1 79 ? -6.121 13.425 4.183 1.00 92.44 79 LYS A C 1
ATOM 631 O O . LYS A 1 79 ? -6.218 14.533 3.657 1.00 92.44 79 LYS A O 1
ATOM 636 N N . LEU A 1 80 ? -7.110 12.819 4.817 1.00 90.50 80 LEU A N 1
ATOM 637 C CA . LEU A 1 80 ? -8.404 13.408 5.129 1.00 90.50 80 LEU A CA 1
ATOM 638 C C . LEU A 1 80 ? -8.605 13.306 6.636 1.00 90.50 80 LEU A C 1
ATOM 640 O O . LEU A 1 80 ? -8.260 12.293 7.244 1.00 90.50 80 LEU A O 1
ATOM 644 N N . GLU A 1 81 ? -9.134 14.361 7.226 1.00 89.62 81 GLU A N 1
ATOM 645 C CA . GLU A 1 81 ? -9.384 14.469 8.659 1.00 89.62 81 GLU A CA 1
ATOM 646 C C . GLU A 1 81 ? -10.909 14.523 8.817 1.00 89.62 81 GLU A C 1
ATOM 648 O O . GLU A 1 81 ? -11.566 15.313 8.137 1.00 89.62 81 GLU A O 1
ATOM 653 N N . ILE A 1 82 ? -11.480 13.587 9.584 1.00 86.69 82 ILE A N 1
ATOM 654 C CA . ILE A 1 82 ? -12.933 13.445 9.753 1.00 86.69 82 ILE A CA 1
ATOM 655 C C . ILE A 1 82 ? -13.228 13.280 11.237 1.00 86.69 82 ILE A C 1
ATOM 657 O O . ILE A 1 82 ? -12.811 12.293 11.842 1.00 86.69 82 ILE A O 1
ATOM 661 N N . ASP A 1 83 ? -13.998 14.222 11.776 1.00 84.88 83 ASP A N 1
ATOM 662 C CA . ASP A 1 83 ? -14.351 14.268 13.199 1.00 84.88 83 ASP A CA 1
ATOM 663 C C . ASP A 1 83 ? -15.797 13.833 13.479 1.00 84.88 83 ASP A C 1
ATOM 665 O O . ASP A 1 83 ? -16.170 13.613 14.625 1.00 84.88 83 ASP A O 1
ATOM 669 N N . ASP A 1 84 ? -16.625 13.687 12.441 1.00 87.19 84 ASP A N 1
ATOM 670 C CA . ASP A 1 84 ? -18.030 13.306 12.592 1.00 87.19 84 ASP A CA 1
ATOM 671 C C . ASP A 1 84 ? -18.187 11.794 12.829 1.00 87.19 84 ASP A C 1
ATOM 673 O O . ASP A 1 84 ? -18.012 10.967 11.924 1.00 87.19 84 ASP A O 1
ATOM 677 N N . ASP A 1 85 ? -18.581 11.443 14.053 1.00 84.75 85 ASP A N 1
ATOM 678 C CA . ASP A 1 85 ? -18.826 10.071 14.496 1.00 84.75 85 ASP A CA 1
ATOM 679 C C . ASP A 1 85 ? -19.838 9.317 13.624 1.00 84.75 85 ASP A C 1
ATOM 681 O O . ASP A 1 85 ? -19.716 8.098 13.462 1.00 84.75 85 ASP A O 1
ATOM 685 N N . GLN A 1 86 ? -20.836 9.993 13.039 1.00 87.81 86 GLN A N 1
ATOM 686 C CA . GLN A 1 86 ? -21.835 9.324 12.197 1.00 87.81 86 GLN A CA 1
ATOM 687 C C . GLN A 1 86 ? -21.196 8.741 10.935 1.00 87.81 86 GLN A C 1
ATOM 689 O O . GLN A 1 86 ? -21.502 7.612 10.543 1.00 87.81 86 GLN A O 1
ATOM 694 N N . LYS A 1 87 ? -20.245 9.473 10.348 1.00 89.06 87 LYS A N 1
ATOM 695 C CA . LYS A 1 87 ? -19.491 9.046 9.163 1.00 89.06 87 LYS A CA 1
ATOM 696 C C . LYS A 1 87 ? -18.523 7.914 9.496 1.00 89.06 87 LYS A C 1
ATOM 698 O O . LYS A 1 87 ? -18.362 6.973 8.717 1.00 89.06 87 LYS A O 1
ATOM 703 N N . LEU A 1 88 ? -17.903 7.969 10.677 1.00 89.25 88 LEU A N 1
ATOM 704 C CA . LEU A 1 88 ? -16.953 6.953 11.140 1.00 89.25 88 LEU A CA 1
ATOM 705 C C . LEU A 1 88 ? -17.618 5.598 11.418 1.00 89.25 88 LEU A C 1
ATOM 707 O O . LEU A 1 88 ? -17.002 4.557 11.170 1.00 89.25 88 LEU A O 1
ATOM 711 N N . ARG A 1 89 ? -18.886 5.585 11.857 1.00 90.50 89 ARG A N 1
ATOM 712 C CA . ARG A 1 89 ? -19.646 4.349 12.135 1.00 90.50 89 ARG A CA 1
ATOM 713 C C . ARG A 1 89 ? -19.701 3.385 10.955 1.00 90.50 89 ARG A C 1
ATOM 715 O O . ARG A 1 89 ? -19.675 2.178 11.175 1.00 90.50 89 ARG A O 1
ATOM 722 N N . ALA A 1 90 ? -19.701 3.881 9.717 1.00 91.69 90 ALA A N 1
ATOM 723 C CA . ALA A 1 90 ? -19.699 3.032 8.523 1.00 91.69 90 ALA A CA 1
ATOM 724 C C . ALA A 1 90 ? -18.453 2.126 8.413 1.00 91.69 90 ALA A C 1
ATOM 726 O O . ALA A 1 90 ? -18.496 1.079 7.756 1.00 91.69 90 ALA A O 1
ATOM 727 N N . PHE A 1 91 ? -17.350 2.511 9.065 1.00 92.50 91 PHE A N 1
ATOM 728 C CA . PHE A 1 91 ? -16.086 1.774 9.069 1.00 92.50 91 PHE A CA 1
ATOM 729 C C . PHE A 1 91 ? -15.932 0.849 10.274 1.00 92.50 91 PHE A C 1
ATOM 731 O O . PHE A 1 91 ? -15.105 -0.060 10.214 1.00 92.50 91 PHE A O 1
ATOM 738 N N . TYR A 1 92 ? -16.688 1.053 11.353 1.00 93.19 92 TYR A N 1
ATOM 739 C CA . TYR A 1 92 ? -16.605 0.198 12.536 1.00 93.19 92 TYR A CA 1
ATOM 740 C C . TYR A 1 92 ? -17.103 -1.217 12.242 1.00 93.19 92 TYR A C 1
ATOM 742 O O . TYR A 1 92 ? -17.896 -1.447 11.329 1.00 93.19 92 TYR A O 1
ATOM 750 N N . ASP A 1 93 ? -16.521 -2.184 12.952 1.00 93.06 93 ASP A N 1
ATOM 751 C CA . ASP A 1 93 ? -16.749 -3.628 12.795 1.00 93.06 93 ASP A CA 1
ATOM 752 C C . ASP A 1 93 ? -16.412 -4.205 11.411 1.00 93.06 93 ASP A C 1
ATOM 754 O O . ASP A 1 93 ? -16.468 -5.419 11.187 1.00 93.06 93 ASP A O 1
ATOM 758 N N . LYS A 1 94 ? -15.947 -3.364 10.482 1.00 95.19 94 LYS A N 1
ATOM 759 C CA . LYS A 1 94 ? -15.358 -3.816 9.229 1.00 95.19 94 LYS A CA 1
ATOM 760 C C . LYS A 1 94 ? -14.003 -4.444 9.500 1.00 95.19 94 LYS A C 1
ATOM 762 O O . LYS A 1 94 ? -13.222 -4.027 10.360 1.00 95.19 94 LYS A O 1
ATOM 767 N N . ARG A 1 95 ? -13.705 -5.481 8.730 1.00 95.50 95 ARG A N 1
ATOM 768 C CA . ARG A 1 95 ? -12.425 -6.180 8.769 1.00 95.50 95 ARG A CA 1
ATOM 769 C C . ARG A 1 95 ? -11.473 -5.581 7.751 1.00 95.50 95 ARG A C 1
ATOM 771 O O . ARG A 1 95 ? -11.850 -5.136 6.671 1.00 95.50 95 ARG A O 1
ATOM 778 N N . LEU A 1 96 ? -10.196 -5.673 8.073 1.00 94.88 96 LEU A N 1
ATOM 779 C CA . LEU A 1 96 ? -9.120 -5.371 7.153 1.00 94.88 96 LEU A CA 1
ATOM 780 C C . LEU A 1 96 ? -9.276 -6.170 5.840 1.00 94.88 96 LEU A C 1
ATOM 782 O O . LEU A 1 96 ? -9.572 -7.368 5.843 1.00 94.88 96 LEU A O 1
ATOM 786 N N . SER A 1 97 ? -9.037 -5.490 4.721 1.00 94.56 97 SER A N 1
ATOM 787 C CA . SER A 1 97 ? -9.274 -5.920 3.335 1.00 94.56 97 SER A CA 1
ATOM 788 C C . SER A 1 97 ? -10.733 -5.978 2.871 1.00 94.56 97 SER A C 1
ATOM 790 O O . SER A 1 97 ? -10.954 -6.402 1.737 1.00 94.56 97 SER A O 1
ATO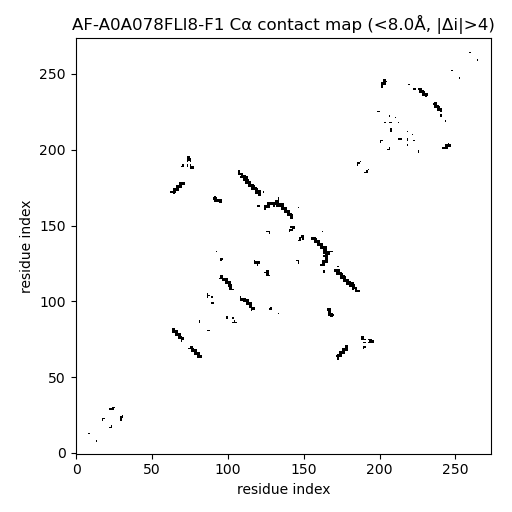M 792 N N . GLN A 1 98 ? -11.708 -5.547 3.676 1.00 95.31 98 GLN A N 1
ATOM 793 C CA . GLN A 1 98 ? -13.088 -5.384 3.209 1.00 95.31 98 GLN A CA 1
ATOM 794 C C . GLN A 1 98 ? -13.275 -4.087 2.418 1.00 95.31 98 GLN A C 1
ATOM 796 O O . GLN A 1 98 ? -12.545 -3.108 2.611 1.00 95.31 98 GLN A O 1
ATOM 801 N N . GLU A 1 99 ? -14.262 -4.119 1.527 1.00 95.50 99 GLU A N 1
ATOM 802 C CA . GLU A 1 99 ? -14.728 -2.968 0.763 1.00 95.50 99 GLU A CA 1
ATOM 803 C C . GLU A 1 99 ? -15.830 -2.235 1.536 1.00 95.50 99 GLU A C 1
ATOM 805 O O . GLU A 1 99 ? -16.673 -2.854 2.188 1.00 95.50 99 GLU A O 1
ATOM 810 N N . VAL A 1 100 ? -15.791 -0.909 1.485 1.00 94.44 100 VAL A N 1
ATOM 811 C CA . VAL A 1 100 ? -16.707 0.007 2.163 1.00 94.44 100 VAL A CA 1
ATOM 812 C C . VAL A 1 100 ? -17.131 1.072 1.159 1.00 94.44 100 VAL A C 1
ATOM 814 O O . VAL A 1 100 ? -16.293 1.583 0.407 1.00 94.44 100 VAL A O 1
ATOM 817 N N . SER A 1 101 ? -18.427 1.393 1.139 1.00 94.00 101 SER A N 1
ATOM 818 C CA . SER A 1 101 ? -18.929 2.487 0.307 1.00 94.00 101 SER A CA 1
ATOM 819 C C . SER A 1 101 ? -18.448 3.834 0.846 1.00 94.00 101 SER A C 1
ATOM 821 O O . SER A 1 101 ? -18.492 4.084 2.052 1.00 94.00 101 SER A O 1
ATOM 823 N N . GLY A 1 102 ? -17.992 4.697 -0.057 1.00 91.06 102 GLY A N 1
ATOM 824 C CA . GLY A 1 102 ? -17.594 6.069 0.227 1.00 91.06 102 GLY A CA 1
ATOM 825 C C . GLY A 1 102 ? -18.760 7.012 0.500 1.00 91.06 102 GLY A C 1
ATOM 826 O O . GLY A 1 102 ? -18.532 8.065 1.087 1.00 91.06 102 GLY A O 1
ATOM 827 N N . ASP A 1 103 ? -19.994 6.625 0.163 1.00 91.31 103 ASP A N 1
ATOM 828 C CA . ASP A 1 103 ? -21.179 7.488 0.288 1.00 91.31 103 ASP A CA 1
ATOM 829 C C . ASP A 1 103 ? -21.387 8.002 1.724 1.00 91.31 103 ASP A C 1
ATOM 831 O O . ASP A 1 103 ? -21.830 9.128 1.933 1.00 91.31 103 ASP A O 1
ATOM 835 N N . ALA A 1 104 ? -21.005 7.198 2.723 1.00 87.81 104 ALA A N 1
ATOM 836 C CA . ALA A 1 104 ? -21.131 7.546 4.136 1.00 87.81 104 ALA A CA 1
ATOM 837 C C . ALA A 1 104 ? -20.150 8.640 4.604 1.00 87.81 104 ALA A C 1
ATOM 839 O O . ALA A 1 104 ? -20.364 9.241 5.653 1.00 87.81 104 ALA A O 1
ATOM 840 N N . LEU A 1 105 ? -19.068 8.906 3.862 1.00 86.94 105 LEU A N 1
ATOM 841 C CA . LEU A 1 105 ? -18.088 9.943 4.214 1.00 86.94 105 LEU A CA 1
ATOM 842 C C . LEU A 1 105 ? -18.540 11.348 3.782 1.00 86.94 105 LEU A C 1
ATOM 844 O O . LEU A 1 105 ? -18.114 12.353 4.363 1.00 86.94 105 LEU A O 1
ATOM 848 N N . GLY A 1 106 ? -19.414 11.430 2.780 1.00 87.06 106 GLY A N 1
ATOM 849 C CA . GLY A 1 106 ? -19.972 12.677 2.267 1.00 87.06 106 GLY A CA 1
ATOM 850 C C . GLY A 1 106 ? -20.200 12.645 0.760 1.00 87.06 106 GLY A C 1
ATOM 851 O O . GLY A 1 106 ? -19.777 11.725 0.061 1.00 87.06 106 GLY A O 1
ATOM 852 N N . GLU A 1 107 ? -20.835 13.697 0.246 1.00 86.69 107 GLU A N 1
ATOM 853 C CA . GLU A 1 107 ? -21.211 13.802 -1.169 1.00 86.69 107 GLU A CA 1
ATOM 854 C C . GLU A 1 107 ? -20.019 13.812 -2.134 1.00 86.69 107 GLU A C 1
ATOM 856 O O . GLU A 1 107 ? -20.153 13.413 -3.289 1.00 86.69 107 GLU A O 1
ATOM 861 N N . GLU A 1 108 ? -18.847 14.261 -1.680 1.00 89.06 108 GLU A N 1
ATOM 862 C CA . GLU A 1 108 ? -17.607 14.251 -2.468 1.00 89.06 108 GLU A CA 1
ATOM 863 C C . GLU A 1 108 ? -17.140 12.827 -2.792 1.00 89.06 108 GLU A C 1
ATOM 865 O O . GLU A 1 108 ? -16.529 12.582 -3.831 1.00 89.06 108 GLU A O 1
ATOM 870 N N . PHE A 1 109 ? -17.453 11.877 -1.909 1.00 90.06 109 PHE A N 1
ATOM 871 C CA . PHE A 1 109 ? -17.043 10.479 -2.006 1.00 90.06 109 PHE A CA 1
ATOM 872 C C . PHE A 1 109 ? -18.154 9.576 -2.545 1.00 90.06 109 PHE A C 1
ATOM 874 O O . PHE A 1 109 ? -18.035 8.349 -2.493 1.00 90.06 109 PHE A O 1
ATOM 881 N N . LYS A 1 110 ? -19.212 10.168 -3.105 1.00 92.44 110 LYS A N 1
ATOM 882 C CA . LYS A 1 110 ? -20.331 9.423 -3.669 1.00 92.44 110 LYS A CA 1
ATOM 883 C C . LYS A 1 110 ? -19.882 8.532 -4.832 1.00 92.44 110 LYS A C 1
ATOM 885 O O . LYS A 1 110 ? -19.171 8.970 -5.741 1.00 92.44 110 LYS A O 1
ATOM 890 N N . GLY A 1 111 ? -20.272 7.261 -4.781 1.00 92.31 111 GLY A N 1
ATOM 891 C CA . GLY A 1 111 ? -19.912 6.242 -5.769 1.00 92.31 111 GLY A CA 1
ATOM 892 C C . GLY A 1 111 ? -18.473 5.721 -5.662 1.00 92.31 111 GLY A C 1
ATOM 893 O O . GLY A 1 111 ? -18.089 4.831 -6.423 1.00 92.31 111 GLY A O 1
ATOM 894 N N . TYR A 1 112 ? -17.660 6.227 -4.726 1.00 94.44 112 TYR A N 1
ATOM 895 C CA . TYR A 1 112 ? -16.338 5.658 -4.472 1.00 94.44 112 TYR A CA 1
ATOM 896 C C . TYR A 1 112 ? -16.453 4.365 -3.670 1.00 94.44 112 TYR A C 1
ATOM 898 O O . TYR A 1 112 ? -17.205 4.273 -2.703 1.00 94.44 112 TYR A O 1
ATOM 906 N N . VAL A 1 113 ? -15.636 3.374 -4.026 1.00 95.00 113 VAL A N 1
ATOM 907 C CA . VAL A 1 113 ? -15.478 2.157 -3.221 1.00 95.00 113 VAL A CA 1
ATOM 908 C C . VAL A 1 113 ? -14.074 2.125 -2.650 1.00 95.00 113 VAL A C 1
ATOM 910 O O . VAL A 1 113 ? -13.084 2.082 -3.391 1.00 95.00 113 VAL A O 1
ATOM 913 N N . PHE A 1 114 ? -13.993 2.120 -1.323 1.00 95.69 114 PHE A N 1
ATOM 914 C CA . PHE A 1 114 ? -12.739 2.053 -0.590 1.00 95.69 114 PHE A CA 1
ATOM 915 C C . PHE A 1 114 ? -12.496 0.652 -0.064 1.00 95.69 114 PHE A C 1
ATOM 917 O O . PHE A 1 114 ? -13.381 0.013 0.489 1.00 95.69 114 PHE A O 1
ATOM 924 N N . LYS A 1 115 ? -11.253 0.196 -0.152 1.00 96.31 115 LYS A N 1
ATOM 925 C CA . LYS A 1 115 ? -10.780 -1.000 0.532 1.00 96.31 115 LYS A CA 1
ATOM 926 C C . LYS A 1 115 ? -9.925 -0.606 1.722 1.00 96.31 115 LYS A C 1
ATOM 928 O O . LYS A 1 115 ? -8.944 0.127 1.571 1.00 96.31 115 LYS A O 1
ATOM 933 N N . ILE A 1 116 ? -10.254 -1.136 2.895 1.00 96.38 116 ILE A N 1
ATOM 934 C CA . ILE A 1 116 ? -9.459 -0.919 4.105 1.00 96.38 116 ILE A CA 1
ATOM 935 C C . ILE A 1 116 ? -8.173 -1.737 3.980 1.00 96.38 116 ILE A C 1
ATOM 937 O O . ILE A 1 116 ? -8.207 -2.964 4.016 1.00 96.38 116 ILE A O 1
ATOM 941 N N . MET A 1 117 ? -7.025 -1.080 3.825 1.00 95.94 117 MET A N 1
ATOM 942 C CA . MET A 1 117 ? -5.734 -1.751 3.616 1.00 95.94 117 MET A CA 1
ATOM 943 C C . MET A 1 117 ? -4.871 -1.829 4.869 1.00 95.94 117 MET A C 1
ATOM 945 O O . MET A 1 117 ? -3.962 -2.658 4.943 1.00 95.94 117 MET A O 1
ATOM 949 N N . GLY A 1 118 ? -5.138 -0.986 5.861 1.00 95.56 118 GLY A N 1
ATOM 950 C CA . GLY A 1 118 ? -4.396 -0.976 7.112 1.00 95.56 118 GLY A CA 1
ATOM 951 C C . GLY A 1 118 ? -4.906 0.081 8.064 1.00 95.56 118 GLY A C 1
ATOM 952 O O . GLY A 1 118 ? -5.837 0.819 7.767 1.00 95.56 118 GLY A O 1
ATOM 953 N N . GLY A 1 119 ? -4.217 0.190 9.184 1.00 95.44 119 GLY A N 1
ATOM 954 C CA . GLY A 1 119 ? -4.435 1.251 10.145 1.00 95.44 119 GLY A CA 1
ATOM 955 C C . GLY A 1 119 ? -3.413 1.175 11.261 1.00 95.44 119 GLY A C 1
ATOM 956 O O . GLY A 1 119 ? -2.696 0.173 11.399 1.00 95.44 119 GLY A O 1
ATOM 957 N N . CYS A 1 120 ? -3.354 2.245 12.037 1.00 95.12 120 CYS A N 1
ATOM 958 C CA . CYS A 1 120 ? -2.552 2.346 13.240 1.00 95.12 120 CYS A CA 1
ATOM 959 C C . CYS A 1 120 ? -3.445 2.775 14.401 1.00 95.12 120 CYS A C 1
ATOM 961 O O . CYS A 1 120 ? -4.288 3.664 14.279 1.00 95.12 120 CYS A O 1
ATOM 963 N N . ASP A 1 121 ? -3.229 2.135 15.541 1.00 93.12 121 ASP A N 1
ATOM 964 C CA . ASP A 1 121 ? -3.799 2.542 16.821 1.00 93.12 121 ASP A CA 1
ATOM 965 C C . ASP A 1 121 ? -3.206 3.899 17.268 1.00 93.12 121 ASP A C 1
ATOM 967 O O . ASP A 1 121 ? -2.143 4.292 16.783 1.00 93.12 121 ASP A O 1
ATOM 971 N N . LYS A 1 122 ? -3.838 4.591 18.221 1.00 89.12 122 LYS A N 1
ATOM 972 C CA . LYS A 1 122 ? -3.360 5.843 18.844 1.00 89.12 122 LYS A CA 1
ATOM 973 C C . LYS A 1 122 ? -1.917 5.771 19.358 1.00 89.12 122 LYS A C 1
ATOM 975 O O . LYS A 1 122 ? -1.186 6.749 19.299 1.00 89.12 122 LYS A O 1
ATOM 980 N N . GLN A 1 123 ? -1.461 4.595 19.799 1.00 89.25 123 GLN A N 1
ATOM 981 C CA . GLN A 1 123 ? -0.062 4.382 20.221 1.00 89.25 123 GLN A CA 1
ATOM 982 C C . GLN A 1 123 ? 0.873 3.934 19.078 1.00 89.25 123 GLN A C 1
ATOM 984 O O . GLN A 1 123 ? 2.001 3.508 19.318 1.00 89.25 123 GLN A O 1
ATOM 989 N N . GLY A 1 124 ? 0.405 3.964 17.829 1.00 90.00 124 GLY A N 1
ATOM 990 C CA . GLY A 1 124 ? 1.187 3.611 16.643 1.00 90.00 124 GLY A CA 1
ATOM 991 C C . GLY A 1 124 ? 1.335 2.109 16.384 1.00 90.00 124 GLY A C 1
ATOM 992 O O . GLY A 1 124 ? 2.145 1.710 15.544 1.00 90.00 124 GLY A O 1
ATOM 993 N N . PHE A 1 125 ? 0.579 1.247 17.076 1.00 94.56 125 PHE A N 1
ATOM 994 C CA . PHE A 1 125 ? 0.586 -0.187 16.777 1.00 94.56 125 PHE A CA 1
ATOM 995 C C . PHE A 1 125 ? -0.188 -0.466 15.480 1.00 94.56 125 PHE A C 1
ATOM 997 O O . PHE A 1 125 ? -1.367 -0.121 15.396 1.00 94.56 125 PHE A O 1
ATOM 1004 N N . PRO A 1 126 ? 0.434 -1.110 14.478 1.00 95.75 126 PRO A N 1
ATOM 1005 C CA . PRO A 1 126 ? -0.220 -1.383 13.204 1.00 95.75 126 PRO A CA 1
ATOM 1006 C C . PRO A 1 126 ? -1.225 -2.536 13.310 1.00 95.75 126 PRO A C 1
ATOM 1008 O O . PRO A 1 126 ? -1.017 -3.479 14.081 1.00 95.75 126 PRO A O 1
ATOM 1011 N N . MET A 1 127 ? -2.262 -2.494 12.473 1.00 96.12 127 MET A N 1
ATOM 1012 C CA . MET A 1 127 ? -3.204 -3.599 12.273 1.00 96.12 127 MET A CA 1
ATOM 1013 C C . MET A 1 127 ? -2.547 -4.781 11.553 1.00 96.12 127 MET A C 1
ATOM 1015 O O . MET A 1 127 ? -1.699 -4.603 10.673 1.00 96.12 127 MET A O 1
ATOM 1019 N N . LYS A 1 128 ? -2.967 -6.004 11.893 1.00 94.88 128 LYS A N 1
ATOM 1020 C CA . LYS A 1 128 ? -2.515 -7.237 11.235 1.00 94.88 128 LYS A CA 1
ATOM 1021 C C . LYS A 1 128 ? -3.684 -8.076 10.740 1.00 94.88 128 LYS A C 1
ATOM 1023 O O . LYS A 1 128 ? -4.555 -8.473 11.509 1.00 94.88 128 LYS A O 1
ATOM 1028 N N . GLN A 1 129 ? -3.636 -8.424 9.454 1.00 95.19 129 GLN A N 1
ATOM 1029 C CA . G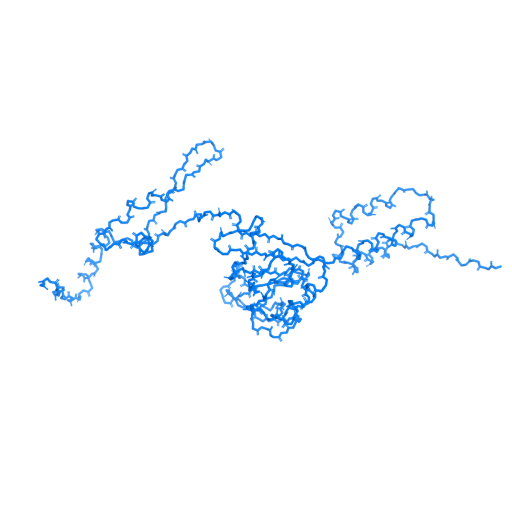LN A 1 129 ? -4.593 -9.340 8.835 1.00 95.19 129 GLN A CA 1
ATOM 1030 C C . GLN A 1 129 ? -4.589 -10.700 9.543 1.00 95.19 129 GLN A C 1
ATOM 1032 O O . GLN A 1 129 ? -3.521 -11.248 9.833 1.00 95.19 129 GLN A O 1
ATOM 1037 N N . GLY A 1 130 ? -5.786 -11.242 9.777 1.00 92.88 130 GLY A N 1
ATOM 1038 C CA . GLY A 1 130 ? -5.999 -12.573 10.355 1.00 92.88 130 GLY A CA 1
ATOM 1039 C C . GLY A 1 130 ? -6.110 -12.607 11.882 1.00 92.88 130 GLY A C 1
ATOM 1040 O O . GLY A 1 130 ? -6.430 -13.651 12.432 1.00 92.88 130 GLY A O 1
ATOM 1041 N N . VAL A 1 131 ? -5.888 -11.486 12.573 1.00 94.94 131 VAL A N 1
ATOM 1042 C CA . VAL A 1 131 ? -6.103 -11.383 14.024 1.00 94.94 131 VAL A CA 1
ATOM 1043 C C . VAL A 1 131 ? -7.515 -10.849 14.264 1.00 94.94 131 VAL A C 1
ATOM 1045 O O . VAL A 1 131 ? -7.731 -9.644 14.179 1.00 94.94 131 VAL A O 1
ATOM 1048 N N . LEU A 1 132 ? -8.479 -11.738 14.512 1.00 95.12 132 LEU A N 1
ATOM 1049 C CA . LEU A 1 132 ? -9.918 -11.428 14.594 1.00 95.12 132 LEU A CA 1
ATOM 1050 C C . LEU A 1 132 ? -10.331 -10.795 15.929 1.00 95.12 132 LEU A C 1
ATOM 1052 O O . LEU A 1 132 ? -11.277 -11.230 16.573 1.00 95.12 132 LEU A O 1
ATOM 1056 N N . THR A 1 133 ? -9.601 -9.779 16.364 1.00 94.62 133 THR A N 1
ATOM 1057 C CA . THR A 1 133 ? -9.923 -9.019 17.571 1.00 94.62 133 THR A CA 1
ATOM 1058 C C . THR A 1 133 ? -10.034 -7.541 17.214 1.00 94.62 133 THR A C 1
ATOM 1060 O O . THR A 1 133 ? -9.285 -7.078 16.350 1.00 94.62 133 THR A O 1
ATOM 1063 N N . PRO A 1 134 ? -10.911 -6.769 17.871 1.00 94.12 134 PRO A N 1
ATOM 1064 C CA . PRO A 1 134 ? -10.855 -5.317 17.772 1.00 94.12 134 PRO A CA 1
ATOM 1065 C C . PRO A 1 134 ? -9.605 -4.796 18.480 1.00 94.12 134 PRO A C 1
ATOM 1067 O O . PRO A 1 134 ? -8.896 -3.985 17.908 1.00 94.12 134 PRO A O 1
ATOM 1070 N N . GLY A 1 135 ? -9.266 -5.326 19.661 1.00 93.81 135 GLY A N 1
ATOM 1071 C CA . GLY A 1 135 ? -8.134 -4.890 20.485 1.00 93.81 135 GLY A CA 1
ATOM 1072 C C . GLY A 1 135 ? -6.743 -5.353 20.026 1.00 93.81 135 GLY A C 1
ATOM 1073 O O . GLY A 1 135 ? -6.531 -5.836 18.908 1.00 93.81 135 GLY A O 1
ATOM 1074 N N . ARG A 1 136 ? -5.757 -5.201 20.921 1.00 95.12 136 ARG A N 1
ATOM 1075 C CA . ARG A 1 136 ? -4.356 -5.585 20.681 1.00 95.12 136 ARG A CA 1
ATOM 1076 C C . ARG A 1 136 ? -4.032 -6.965 21.236 1.00 95.12 136 ARG A C 1
ATOM 1078 O O . ARG A 1 136 ? -4.438 -7.312 22.337 1.00 95.12 136 ARG A O 1
ATOM 1085 N N . VAL A 1 137 ? -3.189 -7.700 20.515 1.00 95.81 137 VAL A N 1
ATOM 1086 C CA . VAL A 1 137 ? -2.717 -9.036 20.905 1.00 95.81 137 VAL A CA 1
ATOM 1087 C C . VAL A 1 137 ? -1.196 -9.108 20.791 1.00 95.81 137 VAL A C 1
ATOM 1089 O O . VAL A 1 137 ? -0.589 -8.517 19.894 1.00 95.81 137 VAL A O 1
ATOM 1092 N N . ARG A 1 138 ? -0.548 -9.838 21.707 1.00 95.69 138 ARG A N 1
ATOM 1093 C CA . ARG A 1 138 ? 0.905 -10.071 21.687 1.00 95.69 138 ARG A CA 1
ATOM 1094 C C . ARG A 1 138 ? 1.249 -11.370 20.969 1.00 95.69 138 ARG A C 1
ATOM 1096 O O . ARG A 1 138 ? 1.154 -12.452 21.545 1.00 95.69 138 ARG A O 1
ATOM 1103 N N . LEU A 1 139 ? 1.742 -11.251 19.740 1.00 95.06 139 LEU A N 1
ATOM 1104 C CA . LEU A 1 139 ? 2.085 -12.382 18.878 1.00 95.06 139 LEU A CA 1
ATOM 1105 C C . LEU A 1 139 ? 3.596 -12.521 18.697 1.00 95.06 139 LEU A C 1
ATOM 1107 O O . LEU A 1 139 ? 4.333 -11.534 18.704 1.00 95.06 139 LEU A O 1
ATOM 1111 N N . LEU A 1 140 ? 4.061 -13.756 18.508 1.00 95.19 140 LEU A N 1
ATOM 1112 C CA . LEU A 1 140 ? 5.446 -14.058 18.153 1.00 95.19 140 LEU A CA 1
ATOM 1113 C C . LEU A 1 140 ? 5.633 -13.912 16.634 1.00 95.19 140 LEU A C 1
ATOM 1115 O O . LEU A 1 140 ? 5.199 -14.767 15.865 1.00 95.19 140 LEU A O 1
ATOM 1119 N N . LEU A 1 141 ? 6.277 -12.829 16.196 1.00 94.00 141 LEU A N 1
ATOM 1120 C CA . LEU A 1 141 ? 6.472 -12.509 14.777 1.00 94.00 141 LEU A CA 1
ATOM 1121 C C . LEU A 1 141 ? 7.853 -12.954 14.277 1.00 94.00 141 LEU A C 1
ATOM 1123 O O . LEU A 1 141 ? 8.821 -12.954 15.039 1.00 94.00 141 LEU A O 1
ATOM 1127 N N . HIS A 1 142 ? 7.940 -13.290 12.988 1.00 92.12 142 HIS A N 1
ATOM 1128 C CA . HIS A 1 142 ? 9.178 -13.635 12.282 1.00 92.12 142 HIS A CA 1
ATOM 1129 C C . HIS A 1 142 ? 9.456 -12.643 11.140 1.00 92.12 142 HIS A C 1
ATOM 1131 O O . HIS A 1 142 ? 8.561 -11.914 10.701 1.00 92.12 142 HIS A O 1
ATOM 1137 N N . ARG A 1 143 ? 10.706 -12.593 10.660 1.00 91.44 143 ARG A N 1
ATOM 1138 C CA . ARG A 1 143 ? 11.162 -11.658 9.612 1.00 91.44 143 ARG A CA 1
ATOM 1139 C C . ARG A 1 143 ? 10.314 -11.767 8.340 1.00 91.44 143 ARG A C 1
ATOM 1141 O O . ARG A 1 143 ? 10.147 -12.854 7.809 1.00 91.44 143 ARG A O 1
ATOM 1148 N N . GLY A 1 144 ? 9.821 -10.631 7.842 1.00 88.62 144 GLY A N 1
ATOM 1149 C CA . GLY A 1 144 ? 9.004 -10.563 6.623 1.00 88.62 144 GLY A CA 1
ATOM 1150 C C . GLY A 1 144 ? 7.494 -10.652 6.867 1.00 88.62 144 GLY A C 1
ATOM 1151 O O . GLY A 1 144 ? 6.720 -10.328 5.972 1.00 88.62 144 GLY A O 1
ATOM 1152 N N . THR A 1 145 ? 7.058 -10.995 8.084 1.00 91.19 145 THR A N 1
ATOM 1153 C CA . THR A 1 145 ? 5.645 -10.877 8.470 1.00 91.19 145 THR A CA 1
ATOM 1154 C C . THR A 1 145 ? 5.246 -9.396 8.579 1.00 91.19 145 THR A C 1
ATOM 1156 O O . THR A 1 145 ? 6.045 -8.590 9.075 1.00 91.19 145 THR A O 1
ATOM 1159 N N . PRO A 1 146 ? 4.010 -8.998 8.205 1.00 90.44 146 PRO A N 1
ATOM 1160 C CA . PRO A 1 146 ? 3.510 -7.655 8.501 1.00 90.44 146 PRO A CA 1
ATOM 1161 C C . PRO A 1 146 ? 3.682 -7.321 9.990 1.00 90.44 146 PRO A C 1
ATOM 1163 O O . PRO A 1 146 ? 3.593 -8.203 10.848 1.00 90.44 146 PRO A O 1
ATOM 1166 N N . CYS A 1 147 ? 3.969 -6.048 10.280 1.00 90.56 147 CYS A N 1
ATOM 1167 C CA . CYS A 1 147 ? 4.295 -5.521 11.618 1.00 90.56 147 CYS A CA 1
ATOM 1168 C C . CYS A 1 147 ? 5.702 -5.906 12.145 1.00 90.56 147 CYS A C 1
ATOM 1170 O O . CYS A 1 147 ? 6.136 -5.407 13.188 1.00 90.56 147 CYS A O 1
ATOM 1172 N N . PHE A 1 148 ? 6.475 -6.719 11.406 1.00 91.75 148 PHE A N 1
ATOM 1173 C CA . PHE A 1 148 ? 7.873 -7.029 11.721 1.00 91.75 148 PHE A CA 1
ATOM 1174 C C . PHE A 1 148 ? 8.773 -7.068 10.473 1.00 91.75 148 PHE A C 1
ATOM 1176 O O . PHE A 1 148 ? 8.959 -8.091 9.817 1.00 91.75 148 PHE A O 1
ATOM 1183 N N . ARG A 1 149 ? 9.420 -5.931 10.179 1.00 87.62 149 ARG A N 1
ATOM 1184 C CA . ARG A 1 149 ? 10.356 -5.815 9.044 1.00 87.62 149 ARG A CA 1
ATOM 1185 C C . ARG A 1 149 ? 11.642 -6.636 9.229 1.00 87.62 149 ARG A C 1
ATOM 1187 O O . ARG A 1 149 ? 12.188 -7.147 8.259 1.00 87.62 149 ARG A O 1
ATOM 1194 N N . GLY A 1 150 ? 12.125 -6.773 10.467 1.00 82.38 150 GLY A N 1
ATOM 1195 C CA . GLY A 1 150 ? 13.295 -7.601 10.796 1.00 82.38 150 GLY A CA 1
ATOM 1196 C C . GLY A 1 150 ? 14.625 -7.144 10.173 1.00 82.38 150 GLY A C 1
ATOM 1197 O O . GLY A 1 150 ? 15.531 -7.959 10.027 1.00 82.38 150 GLY A O 1
ATOM 1198 N N . HIS A 1 151 ? 14.760 -5.869 9.785 1.00 79.12 151 HIS A N 1
ATOM 1199 C CA . HIS A 1 151 ? 16.048 -5.300 9.366 1.00 79.12 151 HIS A CA 1
ATOM 1200 C C . HIS A 1 151 ? 16.999 -5.188 10.572 1.00 79.12 151 HIS A C 1
ATOM 1202 O O . HIS A 1 151 ? 16.566 -4.781 11.650 1.00 79.12 151 HIS A O 1
ATOM 1208 N N . GLY A 1 152 ? 18.274 -5.554 10.391 1.00 79.38 152 GLY A N 1
ATOM 1209 C CA . GLY A 1 152 ? 19.308 -5.474 11.438 1.00 79.38 152 GLY A CA 1
ATOM 1210 C C . GLY A 1 152 ? 19.217 -6.550 12.528 1.00 79.38 152 GLY A C 1
ATOM 1211 O O . GLY A 1 152 ? 19.729 -6.353 13.624 1.00 79.38 152 GLY A O 1
ATOM 1212 N N . ARG A 1 153 ? 18.521 -7.660 12.260 1.00 84.50 153 ARG A N 1
ATOM 1213 C CA . ARG A 1 153 ? 18.296 -8.769 13.201 1.00 84.50 153 ARG A CA 1
ATOM 1214 C C . ARG A 1 153 ? 18.968 -10.046 12.716 1.00 84.50 153 ARG A C 1
ATOM 1216 O O . ARG A 1 153 ? 19.187 -10.196 11.511 1.00 84.50 153 ARG A O 1
ATOM 1223 N N . ARG A 1 154 ? 19.287 -10.956 13.645 1.00 89.12 154 ARG A N 1
ATOM 1224 C CA . ARG A 1 154 ? 19.907 -12.242 13.290 1.00 89.12 154 ARG A CA 1
ATOM 1225 C C . ARG A 1 154 ? 18.934 -13.066 12.447 1.00 89.12 154 ARG A C 1
ATOM 1227 O O . ARG A 1 154 ? 17.713 -12.985 12.610 1.00 89.12 154 ARG A O 1
ATOM 1234 N N . THR A 1 155 ? 19.470 -13.847 11.516 1.00 88.06 155 THR A N 1
ATOM 1235 C CA . THR A 1 155 ? 18.662 -14.776 10.719 1.00 88.06 155 THR A CA 1
ATOM 1236 C C . THR A 1 155 ? 17.964 -15.762 11.658 1.00 88.06 155 THR A C 1
ATOM 1238 O O . THR A 1 155 ? 18.592 -16.292 12.566 1.00 88.06 155 THR A O 1
ATOM 1241 N N . GLY A 1 156 ? 16.655 -15.956 11.478 1.00 87.75 156 GLY A N 1
ATOM 1242 C CA . GLY A 1 156 ? 15.843 -16.820 12.344 1.00 87.75 156 GLY A CA 1
ATOM 1243 C C . GLY A 1 156 ? 15.313 -16.167 13.630 1.00 87.75 156 GLY A C 1
ATOM 1244 O O . GLY A 1 156 ? 14.511 -16.787 14.322 1.00 87.75 156 GLY A O 1
ATOM 1245 N N . GLU A 1 157 ? 15.676 -14.916 13.944 1.00 91.19 157 GLU A N 1
ATOM 1246 C CA . GLU A 1 157 ? 15.166 -14.234 15.143 1.00 91.19 157 GLU A CA 1
ATOM 1247 C C . GLU A 1 157 ? 13.641 -14.036 15.072 1.00 91.19 157 GLU A C 1
ATOM 1249 O O . GLU A 1 157 ? 13.095 -13.484 14.106 1.00 91.19 157 GLU A O 1
ATOM 1254 N N . ARG A 1 158 ? 12.951 -14.452 16.139 1.00 93.06 158 ARG A N 1
ATOM 1255 C CA . ARG A 1 158 ? 11.518 -14.224 16.354 1.00 93.06 158 ARG A CA 1
ATOM 1256 C C . ARG A 1 158 ? 11.333 -13.317 17.561 1.00 93.06 158 ARG A C 1
ATOM 1258 O O . ARG A 1 158 ? 12.038 -13.453 18.556 1.00 93.06 158 ARG A O 1
ATOM 1265 N N . ARG A 1 159 ? 10.370 -12.396 17.499 1.00 91.56 159 ARG A N 1
ATOM 1266 C CA . ARG A 1 159 ? 10.114 -11.455 18.600 1.00 91.56 159 ARG A CA 1
ATOM 1267 C C . ARG A 1 159 ? 8.634 -11.344 18.915 1.00 91.56 159 ARG A C 1
ATOM 1269 O O . ARG A 1 159 ? 7.817 -11.132 18.020 1.00 91.56 159 ARG A O 1
ATOM 1276 N N . ARG A 1 160 ? 8.298 -11.433 20.205 1.00 95.12 160 ARG A N 1
ATOM 1277 C CA . ARG A 1 160 ? 6.937 -11.195 20.690 1.00 95.12 160 ARG A CA 1
ATOM 1278 C C . ARG A 1 160 ? 6.649 -9.694 20.680 1.00 95.12 160 ARG A C 1
ATOM 1280 O O . ARG A 1 160 ? 7.326 -8.931 21.370 1.00 95.12 160 ARG A O 1
ATOM 1287 N N . LYS A 1 161 ? 5.676 -9.262 19.880 1.00 9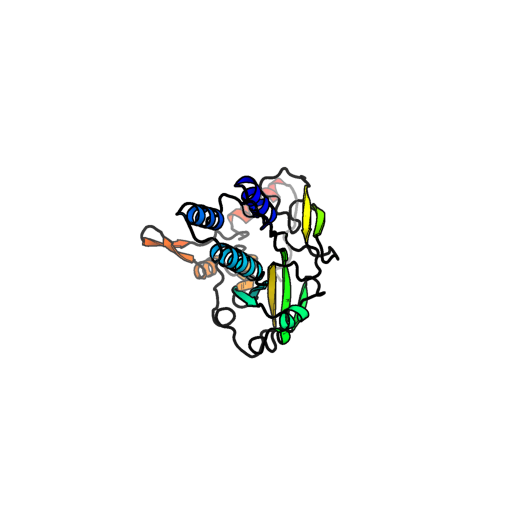3.88 161 LYS A N 1
ATOM 1288 C CA . LYS A 1 161 ? 5.269 -7.856 19.735 1.00 93.88 161 LYS A CA 1
ATOM 1289 C C . LYS A 1 161 ? 3.758 -7.714 19.872 1.00 93.88 161 LYS A C 1
ATOM 1291 O O . LYS A 1 161 ? 3.022 -8.613 19.477 1.00 93.88 161 LYS A O 1
ATOM 1296 N N . SER A 1 162 ? 3.321 -6.584 20.420 1.00 95.75 162 SER A N 1
ATOM 1297 C CA . SER A 1 162 ? 1.912 -6.185 20.420 1.00 95.75 162 SER A CA 1
ATOM 1298 C C . SER A 1 162 ? 1.518 -5.702 19.029 1.00 95.75 162 SER A C 1
ATOM 1300 O O . SER A 1 162 ? 2.273 -4.968 18.389 1.00 95.75 162 SER A O 1
ATOM 1302 N N . VAL A 1 163 ? 0.354 -6.133 18.561 1.00 95.75 163 VAL A N 1
ATOM 1303 C CA . VAL A 1 163 ? -0.187 -5.803 17.243 1.00 95.75 163 VAL A CA 1
ATOM 1304 C C . VAL A 1 163 ? -1.680 -5.539 17.395 1.00 95.75 163 VAL A C 1
ATOM 1306 O O . VAL A 1 163 ? -2.321 -6.205 18.208 1.00 95.75 163 VAL A O 1
ATOM 1309 N N . ARG A 1 164 ? -2.234 -4.578 16.651 1.00 96.25 164 ARG A N 1
ATOM 1310 C CA . ARG A 1 164 ? -3.685 -4.351 16.625 1.00 96.25 164 ARG A CA 1
ATOM 1311 C C . ARG A 1 164 ? -4.339 -5.422 15.753 1.00 96.25 164 ARG A C 1
ATOM 1313 O O . ARG A 1 164 ? -3.750 -5.848 14.753 1.00 96.25 164 ARG A O 1
ATOM 1320 N N . GLY A 1 165 ? -5.521 -5.885 16.145 1.00 95.88 165 GLY A N 1
ATOM 1321 C CA . GLY A 1 165 ? -6.271 -6.832 15.335 1.00 95.88 165 GLY A CA 1
ATOM 1322 C C . GLY A 1 165 ? -6.807 -6.220 14.038 1.00 95.88 165 GLY A C 1
ATOM 1323 O O . GLY A 1 165 ? -6.500 -5.079 13.685 1.00 95.88 165 GLY A O 1
ATOM 1324 N N . CYS A 1 166 ? -7.537 -7.020 13.267 1.00 96.06 166 CYS A N 1
ATOM 1325 C CA . CYS A 1 166 ? -8.004 -6.646 11.938 1.00 96.06 166 CYS A CA 1
ATOM 1326 C C . CYS A 1 166 ? -9.370 -5.955 11.931 1.00 96.06 166 CYS A C 1
ATOM 1328 O O . CYS A 1 166 ? -9.773 -5.491 10.869 1.00 96.06 166 CYS A O 1
ATOM 1330 N N . ILE A 1 167 ? -10.095 -5.949 13.050 1.00 96.19 167 ILE A N 1
ATOM 1331 C CA . ILE A 1 167 ? -11.413 -5.317 13.157 1.00 96.19 167 ILE A CA 1
ATOM 1332 C C . ILE A 1 167 ? -11.207 -3.835 13.471 1.00 96.19 167 ILE A C 1
ATOM 1334 O O . ILE A 1 167 ? -10.396 -3.481 14.330 1.00 96.19 167 ILE A O 1
ATOM 1338 N N . VAL A 1 168 ? -11.900 -2.977 12.731 1.00 95.25 168 VAL A N 1
ATOM 1339 C CA . VAL A 1 168 ? -11.840 -1.525 12.888 1.00 95.25 168 VAL A CA 1
ATOM 1340 C C . VAL A 1 168 ? -12.678 -1.087 14.087 1.00 95.25 168 VAL A C 1
ATOM 1342 O O . VAL A 1 168 ? -13.789 -1.562 14.296 1.00 95.25 168 VAL A O 1
ATOM 1345 N N . SER A 1 169 ? -12.129 -0.164 14.873 1.00 93.00 169 SER A N 1
ATOM 1346 C CA . SER A 1 169 ? -12.704 0.324 16.131 1.00 93.00 169 SER A CA 1
ATOM 1347 C C . SER A 1 169 ? -12.302 1.779 16.381 1.00 93.00 169 SER A C 1
ATOM 1349 O O . SER A 1 169 ? -11.309 2.242 15.815 1.00 93.00 169 SER A O 1
ATOM 1351 N N . GLN A 1 170 ? -12.971 2.439 17.323 1.00 90.38 170 GLN A N 1
ATOM 1352 C CA . GLN A 1 170 ? -12.719 3.830 17.736 1.00 90.38 170 GLN A CA 1
ATOM 1353 C C . GLN A 1 170 ? -11.300 4.105 18.275 1.00 90.38 170 GLN A C 1
ATOM 1355 O O . GLN A 1 170 ? -10.811 5.228 18.206 1.00 90.38 170 GLN A O 1
ATOM 1360 N N . ASP A 1 171 ? -10.591 3.089 18.775 1.00 89.81 171 ASP A N 1
ATOM 1361 C CA . ASP A 1 171 ? -9.219 3.257 19.290 1.00 89.81 171 ASP A CA 1
ATOM 1362 C C . ASP A 1 171 ? -8.167 3.525 18.200 1.00 89.81 171 ASP A C 1
ATOM 1364 O O . ASP A 1 171 ? -6.987 3.738 18.500 1.00 89.81 171 ASP A O 1
ATOM 1368 N N . LEU A 1 172 ? -8.544 3.432 16.925 1.00 91.88 172 LEU A N 1
ATOM 1369 C CA . LEU A 1 172 ? -7.633 3.732 15.831 1.00 91.88 172 LEU A CA 1
ATOM 1370 C C . LEU A 1 172 ? -7.411 5.243 15.736 1.00 91.88 172 LEU A C 1
ATOM 1372 O O . LEU A 1 172 ? -8.301 6.039 16.003 1.00 91.88 172 LEU A O 1
ATOM 1376 N N . SER A 1 173 ? -6.194 5.629 15.368 1.00 91.69 173 SER A N 1
ATOM 1377 C CA . SER A 1 173 ? -5.869 7.025 15.059 1.00 91.69 173 SER A CA 1
ATOM 1378 C C . SER A 1 173 ? -5.827 7.256 13.555 1.00 91.69 173 SER A C 1
ATOM 1380 O O . SER A 1 173 ? -6.211 8.323 13.088 1.00 91.69 173 SER A O 1
ATOM 1382 N N . VAL A 1 174 ? -5.372 6.252 12.798 1.00 94.25 174 VAL A N 1
ATOM 1383 C CA . VAL A 1 174 ? -5.231 6.349 11.346 1.00 94.25 174 VAL A CA 1
ATOM 1384 C C . VAL A 1 174 ? -5.790 5.100 10.679 1.00 94.25 174 VAL A C 1
ATOM 1386 O O . VAL A 1 174 ? -5.399 3.986 11.039 1.00 94.25 174 VAL A O 1
ATOM 1389 N N . LEU A 1 175 ? -6.613 5.274 9.646 1.00 95.44 175 LEU A N 1
ATOM 1390 C CA . LEU A 1 175 ? -6.970 4.226 8.691 1.00 95.44 175 LEU A CA 1
ATOM 1391 C C . LEU A 1 175 ? -6.329 4.485 7.331 1.00 95.44 175 LEU A C 1
ATOM 1393 O O . LEU A 1 175 ? -6.353 5.592 6.806 1.00 95.44 175 LEU A O 1
ATOM 1397 N N . ASN A 1 176 ? -5.771 3.434 6.735 1.00 96.19 176 ASN A N 1
ATOM 1398 C CA . ASN A 1 176 ? -5.236 3.469 5.380 1.00 96.19 176 ASN A CA 1
ATOM 1399 C C . ASN A 1 176 ? -6.258 2.839 4.431 1.00 96.19 176 ASN A C 1
ATOM 1401 O O . ASN A 1 176 ? -6.534 1.637 4.517 1.00 96.19 176 ASN A O 1
ATOM 1405 N N . LEU A 1 177 ? -6.778 3.642 3.510 1.00 95.56 177 LEU A N 1
ATOM 1406 C CA . LEU A 1 177 ? -7.760 3.251 2.508 1.00 95.56 177 LEU A CA 1
ATOM 1407 C C . LEU A 1 177 ? -7.130 3.258 1.113 1.00 95.56 177 LEU A C 1
ATOM 1409 O O . LEU A 1 177 ? -6.266 4.076 0.798 1.00 95.56 177 LEU A O 1
ATOM 1413 N N . VAL A 1 178 ? -7.588 2.352 0.257 1.00 96.38 178 VAL A N 1
ATOM 1414 C CA . VAL A 1 178 ? -7.236 2.326 -1.167 1.00 96.38 178 VAL A CA 1
ATOM 1415 C C . VAL A 1 178 ? -8.509 2.389 -1.995 1.00 96.38 178 VAL A C 1
ATOM 1417 O O . VAL A 1 178 ? -9.444 1.637 -1.733 1.00 96.38 178 VAL A O 1
ATOM 1420 N N . ILE A 1 179 ? -8.538 3.264 -2.997 1.00 95.06 179 ILE A N 1
ATOM 1421 C CA . ILE A 1 179 ? -9.649 3.345 -3.951 1.00 95.06 179 ILE A CA 1
ATOM 1422 C C . ILE A 1 179 ? -9.616 2.121 -4.866 1.00 95.06 179 ILE A C 1
ATOM 1424 O O . ILE A 1 179 ? -8.600 1.848 -5.507 1.00 95.06 179 ILE A O 1
ATOM 1428 N N . VAL A 1 180 ? -10.736 1.399 -4.924 1.00 94.62 180 VAL A N 1
ATOM 1429 C CA . VAL A 1 180 ? -10.955 0.278 -5.852 1.00 94.62 180 VAL A CA 1
ATOM 1430 C C . VAL A 1 180 ? -11.748 0.744 -7.067 1.00 94.62 180 VAL A C 1
ATOM 1432 O O . VAL A 1 180 ? -11.368 0.445 -8.196 1.00 94.62 180 VAL A O 1
ATOM 1435 N N . LYS A 1 181 ? -12.824 1.506 -6.841 1.00 93.75 181 LYS A N 1
ATOM 1436 C CA . LYS A 1 181 ? -13.649 2.111 -7.893 1.00 93.75 181 LYS A CA 1
ATOM 1437 C C . LYS A 1 181 ? -13.685 3.623 -7.706 1.00 93.75 181 LYS A C 1
ATOM 1439 O O . LYS A 1 181 ? -13.903 4.094 -6.588 1.00 93.75 181 LYS A O 1
ATOM 1444 N N . LYS A 1 182 ? -13.434 4.355 -8.795 1.00 92.75 182 LYS A N 1
ATOM 1445 C CA . LYS A 1 182 ? -13.561 5.816 -8.843 1.00 92.75 182 LYS A CA 1
ATOM 1446 C C . LYS A 1 182 ? -15.054 6.168 -8.851 1.00 92.75 182 LYS A C 1
ATOM 1448 O O . LYS A 1 182 ? -15.801 5.535 -9.592 1.00 92.75 182 LYS A O 1
ATOM 1453 N N . GLY A 1 183 ? -15.454 7.128 -8.022 1.00 91.00 183 GLY A N 1
ATOM 1454 C CA . GLY A 1 183 ? -16.807 7.679 -8.024 1.00 91.00 183 GLY A CA 1
ATOM 1455 C C . GLY A 1 183 ? -17.011 8.748 -9.097 1.00 91.00 183 GLY A C 1
ATOM 1456 O O . GLY A 1 183 ? -16.184 8.919 -9.993 1.00 91.00 183 GLY A O 1
ATOM 1457 N N . GLU A 1 184 ? -18.128 9.463 -8.987 1.00 90.31 184 GLU A N 1
ATOM 1458 C CA . GLU A 1 184 ? -18.582 10.430 -9.995 1.00 90.31 184 GLU A CA 1
ATOM 1459 C C . GLU A 1 184 ? -17.777 11.736 -9.958 1.00 90.31 184 GLU A C 1
ATOM 1461 O O . GLU A 1 184 ? -17.327 12.220 -10.995 1.00 90.31 184 GLU A O 1
ATOM 1466 N N . LYS A 1 185 ? -17.576 12.302 -8.760 1.00 90.06 185 LYS A N 1
ATOM 1467 C CA . LYS A 1 185 ? -16.856 13.569 -8.566 1.00 90.06 185 LYS A CA 1
ATOM 1468 C C . LYS A 1 185 ? -15.356 13.339 -8.447 1.00 90.06 185 LYS A C 1
ATOM 1470 O O . LYS A 1 185 ? -14.914 12.386 -7.809 1.00 90.06 185 LYS A O 1
ATOM 1475 N N . ASP A 1 186 ? -14.559 14.237 -9.013 1.00 88.31 186 ASP A N 1
ATOM 1476 C CA . ASP A 1 186 ? -13.111 14.229 -8.830 1.00 88.31 186 ASP A CA 1
ATOM 1477 C C . ASP A 1 186 ? -12.695 14.794 -7.468 1.00 88.31 186 ASP A C 1
ATOM 1479 O O . ASP A 1 186 ? -13.283 15.743 -6.954 1.00 88.31 186 ASP A O 1
ATOM 1483 N N . LEU A 1 187 ? -11.660 14.192 -6.879 1.00 86.75 187 LEU A N 1
ATOM 1484 C CA . LEU A 1 187 ? -11.130 14.565 -5.574 1.00 86.75 187 LEU A CA 1
ATOM 1485 C C . LEU A 1 187 ? -9.819 15.344 -5.748 1.00 86.75 187 LEU A C 1
ATOM 1487 O O . LEU A 1 187 ? -8.831 14.784 -6.256 1.00 86.75 187 LEU A O 1
ATOM 1491 N N . PRO A 1 188 ? -9.751 16.602 -5.272 1.00 86.56 188 PRO A N 1
ATOM 1492 C CA . PRO A 1 188 ? -8.580 17.444 -5.473 1.00 86.56 188 PRO A CA 1
ATOM 1493 C C . PRO A 1 188 ? -7.360 16.838 -4.775 1.00 86.56 188 PRO A C 1
ATOM 1495 O O . PRO A 1 188 ? -7.424 16.451 -3.603 1.00 86.56 188 PRO A O 1
ATOM 1498 N N . GLY A 1 189 ? -6.239 16.744 -5.492 1.00 84.31 189 GLY A N 1
ATOM 1499 C CA . GLY A 1 189 ? -4.986 16.166 -4.988 1.00 84.31 189 GLY A CA 1
ATOM 1500 C C . GLY A 1 189 ? -4.938 14.632 -4.927 1.00 84.31 189 GLY A C 1
ATOM 1501 O O . GLY A 1 189 ? -3.936 14.085 -4.466 1.00 84.31 189 GLY A O 1
ATOM 1502 N N . LEU A 1 190 ? -5.981 13.928 -5.385 1.00 86.75 190 LEU A N 1
ATOM 1503 C CA . LEU A 1 190 ? -6.002 12.462 -5.420 1.00 86.75 190 LEU A CA 1
ATOM 1504 C C . LEU A 1 190 ? -6.286 11.900 -6.820 1.00 86.75 190 LEU A C 1
ATOM 1506 O O . LEU A 1 190 ? -5.543 11.030 -7.285 1.00 86.75 190 LEU A O 1
ATOM 1510 N N . THR A 1 191 ? -7.337 12.385 -7.488 1.00 87.19 191 THR A N 1
ATOM 1511 C CA . THR A 1 191 ? -7.655 12.008 -8.879 1.00 87.19 191 THR A CA 1
ATOM 1512 C C . THR A 1 191 ? -7.174 13.038 -9.893 1.00 87.19 191 THR A C 1
ATOM 1514 O O . THR A 1 191 ? -6.832 12.655 -11.001 1.00 87.19 191 THR A O 1
ATOM 1517 N N . ASP A 1 192 ? -7.078 14.301 -9.485 1.00 87.69 192 ASP A N 1
ATOM 1518 C CA . ASP A 1 192 ? -6.692 15.429 -10.340 1.00 87.69 192 ASP A CA 1
ATOM 1519 C C . ASP A 1 192 ? -5.221 15.388 -10.803 1.00 87.69 192 ASP A C 1
ATOM 1521 O O . ASP A 1 192 ? -4.886 15.714 -11.936 1.00 87.69 192 ASP A O 1
ATOM 1525 N N . THR A 1 193 ? -4.313 14.925 -9.938 1.00 87.62 193 THR A N 1
ATOM 1526 C CA . THR A 1 193 ? -2.877 14.877 -10.255 1.00 87.62 193 THR A CA 1
ATOM 1527 C C . THR A 1 193 ? -2.421 13.458 -10.544 1.00 87.62 193 THR A C 1
ATOM 1529 O O . THR A 1 193 ? -2.669 12.539 -9.761 1.00 87.62 193 THR A O 1
ATOM 1532 N N . GLU A 1 194 ? -1.678 13.282 -11.635 1.00 87.62 194 GLU A N 1
ATOM 1533 C CA . GLU A 1 194 ? -1.058 12.008 -11.985 1.00 87.62 194 GLU A CA 1
ATOM 1534 C C . GLU A 1 194 ? 0.435 12.017 -11.667 1.00 87.62 194 GLU A C 1
ATOM 1536 O O . GLU A 1 194 ? 1.206 12.851 -12.148 1.00 87.62 194 GLU A O 1
ATOM 1541 N N . LYS A 1 195 ? 0.877 11.049 -10.858 1.00 87.81 195 LYS A N 1
ATOM 1542 C CA . LYS A 1 195 ? 2.289 10.894 -10.523 1.00 87.81 195 LYS A CA 1
ATOM 1543 C C . LYS A 1 195 ? 2.942 9.886 -11.470 1.00 87.81 195 LYS A C 1
ATOM 1545 O O . LYS A 1 195 ? 2.655 8.688 -11.385 1.00 87.81 195 LYS A O 1
ATOM 1550 N N . PRO A 1 196 ? 3.899 10.304 -12.317 1.00 87.56 196 PRO A N 1
ATOM 1551 C CA . PRO A 1 196 ? 4.546 9.384 -13.238 1.00 87.56 196 PRO A CA 1
ATOM 1552 C C . PRO A 1 196 ? 5.353 8.320 -12.486 1.00 87.56 196 PRO A C 1
ATOM 1554 O O . PRO A 1 196 ? 5.941 8.554 -11.421 1.00 87.56 196 PRO A O 1
ATOM 1557 N N . ARG A 1 197 ? 5.437 7.120 -13.070 1.00 84.94 197 ARG A N 1
ATOM 1558 C CA . ARG A 1 197 ? 6.242 6.030 -12.507 1.00 84.94 197 ARG A CA 1
ATOM 1559 C C . ARG A 1 197 ? 7.717 6.426 -12.484 1.00 84.94 197 ARG A C 1
ATOM 1561 O O . ARG A 1 197 ? 8.353 6.591 -13.517 1.00 84.94 197 ARG A O 1
ATOM 1568 N N . MET A 1 198 ? 8.297 6.477 -11.286 1.00 82.06 198 MET A N 1
ATOM 1569 C CA . MET A 1 198 ? 9.688 6.906 -11.091 1.00 82.06 198 MET A CA 1
ATOM 1570 C C . MET A 1 198 ? 10.723 5.996 -11.780 1.00 82.06 198 MET A C 1
ATOM 1572 O O . MET A 1 198 ? 11.842 6.426 -12.064 1.00 82.06 198 MET A O 1
ATOM 1576 N N . ARG A 1 199 ? 10.407 4.710 -11.980 1.00 85.38 199 ARG A N 1
ATOM 1577 C CA . ARG A 1 199 ? 11.334 3.723 -12.550 1.00 85.38 199 ARG A CA 1
ATOM 1578 C C . ARG A 1 199 ? 10.623 2.815 -13.543 1.00 85.38 199 ARG A C 1
ATOM 1580 O O . ARG A 1 199 ? 9.573 2.260 -13.229 1.00 85.38 199 ARG A O 1
ATOM 1587 N N . GLY A 1 200 ? 11.259 2.607 -14.693 1.00 86.56 200 GLY A N 1
ATOM 1588 C CA . GLY A 1 200 ? 10.853 1.602 -15.669 1.00 86.56 200 GLY A CA 1
ATOM 1589 C C . GLY A 1 200 ? 11.315 0.181 -15.307 1.00 86.56 200 GLY A C 1
ATOM 1590 O O . GLY A 1 200 ? 12.105 -0.019 -14.372 1.00 86.56 200 GLY A O 1
ATOM 1591 N N . PRO A 1 201 ? 10.846 -0.838 -16.044 1.00 91.38 201 PRO A N 1
ATOM 1592 C CA . PRO A 1 201 ? 11.275 -2.217 -15.849 1.00 91.38 201 PRO A CA 1
ATOM 1593 C C . PRO A 1 201 ? 12.771 -2.417 -16.142 1.00 91.38 201 PRO A C 1
ATOM 1595 O O . PRO A 1 201 ? 13.268 -2.030 -17.189 1.00 91.38 201 PRO A O 1
ATOM 1598 N N . LYS A 1 202 ? 13.495 -3.092 -15.237 1.00 92.06 202 LYS A N 1
ATOM 1599 C CA . LYS A 1 202 ? 14.937 -3.393 -15.398 1.00 92.06 202 LYS A CA 1
ATOM 1600 C C . LYS A 1 202 ? 15.229 -4.715 -16.129 1.00 92.06 202 LYS A C 1
ATOM 1602 O O . LYS A 1 202 ? 16.321 -4.914 -16.655 1.00 92.06 202 LYS A O 1
ATOM 1607 N N . ARG A 1 203 ? 14.297 -5.671 -16.095 1.00 93.31 203 ARG A N 1
ATOM 1608 C CA . ARG A 1 203 ? 14.485 -7.032 -16.635 1.00 93.31 203 ARG A CA 1
ATOM 1609 C C . ARG A 1 203 ? 14.047 -7.080 -18.100 1.00 93.31 203 ARG A C 1
ATOM 1611 O O . ARG A 1 203 ? 12.937 -6.636 -18.377 1.00 93.31 203 ARG A O 1
ATOM 1618 N N . ALA A 1 204 ? 14.842 -7.693 -18.982 1.00 92.31 204 ALA A N 1
ATOM 1619 C CA . ALA A 1 204 ? 14.569 -7.762 -20.426 1.00 92.31 204 ALA A CA 1
ATOM 1620 C C . ALA A 1 204 ? 13.148 -8.259 -20.754 1.00 92.31 204 ALA A C 1
ATOM 1622 O O . ALA A 1 204 ? 12.425 -7.607 -21.498 1.00 92.31 204 ALA A O 1
ATOM 1623 N N . SER A 1 205 ? 12.689 -9.336 -20.108 1.00 93.12 205 SER A N 1
ATOM 1624 C CA . SER A 1 205 ? 11.335 -9.865 -20.329 1.00 93.12 205 SER A CA 1
ATOM 1625 C C . SER A 1 205 ? 10.212 -8.899 -19.938 1.00 93.12 205 SER A C 1
ATOM 1627 O O . SER A 1 205 ? 9.171 -8.886 -20.581 1.00 93.12 205 SER A O 1
ATOM 1629 N N . LYS A 1 206 ? 10.403 -8.065 -18.906 1.00 93.25 206 LYS A N 1
ATOM 1630 C CA . LYS A 1 206 ? 9.410 -7.049 -18.521 1.00 93.25 206 LYS A CA 1
ATOM 1631 C C . LYS A 1 206 ? 9.435 -5.834 -19.447 1.00 93.25 206 LYS A C 1
ATOM 1633 O O . LYS A 1 206 ? 8.408 -5.192 -19.597 1.00 93.25 206 LYS A O 1
ATOM 1638 N N . ILE A 1 207 ? 10.589 -5.523 -20.038 1.00 91.94 207 ILE A N 1
ATOM 1639 C CA . ILE A 1 207 ? 10.710 -4.466 -21.050 1.00 91.94 207 ILE A CA 1
ATOM 1640 C C . ILE A 1 207 ? 9.962 -4.897 -22.315 1.00 91.94 207 ILE A C 1
ATOM 1642 O O . ILE A 1 207 ? 9.132 -4.139 -22.797 1.00 91.94 207 ILE A O 1
ATOM 1646 N N . ARG A 1 208 ? 10.165 -6.140 -22.777 1.00 92.25 208 ARG A N 1
ATOM 1647 C CA . ARG A 1 208 ? 9.436 -6.694 -23.931 1.00 92.25 208 ARG A CA 1
ATOM 1648 C C . ARG A 1 208 ? 7.926 -6.647 -23.748 1.00 92.25 208 ARG A C 1
ATOM 1650 O O . ARG A 1 208 ? 7.237 -6.140 -24.614 1.00 92.25 208 ARG A O 1
ATOM 1657 N N . LYS A 1 209 ? 7.434 -7.073 -22.580 1.00 93.94 209 LYS A N 1
ATOM 1658 C CA . LYS A 1 209 ? 6.003 -6.997 -22.238 1.00 93.94 209 LYS A CA 1
ATOM 1659 C C . LYS A 1 209 ? 5.445 -5.575 -22.203 1.00 93.94 209 LYS A C 1
ATOM 1661 O O . LYS A 1 209 ? 4.264 -5.403 -22.439 1.00 93.94 209 LYS A O 1
ATOM 1666 N N . LEU A 1 210 ? 6.250 -4.578 -21.835 1.00 90.94 210 LEU A N 1
ATOM 1667 C CA . LEU A 1 210 ? 5.773 -3.197 -21.741 1.00 90.94 210 LEU A CA 1
ATOM 1668 C C . LEU A 1 210 ? 5.614 -2.558 -23.125 1.00 90.94 210 LEU A C 1
ATOM 1670 O O . LEU A 1 210 ? 4.686 -1.791 -23.331 1.00 90.94 210 LEU A O 1
ATOM 1674 N N . PHE A 1 211 ? 6.535 -2.862 -24.039 1.00 90.19 211 PHE A N 1
ATOM 1675 C CA . PHE A 1 211 ? 6.567 -2.303 -25.392 1.00 90.19 211 PHE A CA 1
ATOM 1676 C C . PHE A 1 211 ? 5.988 -3.254 -26.449 1.00 90.19 211 PHE A C 1
ATOM 1678 O O . PHE A 1 211 ? 6.126 -2.983 -27.633 1.00 90.19 211 PHE A O 1
ATOM 1685 N N . ASN A 1 212 ? 5.382 -4.370 -26.026 1.00 92.75 212 ASN A N 1
ATOM 1686 C CA . ASN A 1 212 ? 4.868 -5.433 -26.896 1.00 92.75 212 ASN A CA 1
ATOM 1687 C C . ASN A 1 212 ? 5.882 -5.899 -27.960 1.00 92.75 212 ASN A C 1
ATOM 1689 O O . ASN A 1 212 ? 5.536 -6.115 -29.114 1.00 92.75 212 ASN A O 1
ATOM 1693 N N . LEU A 1 213 ? 7.147 -6.050 -27.553 1.00 92.50 213 LEU A N 1
ATOM 1694 C CA . LEU A 1 213 ? 8.246 -6.460 -28.431 1.00 92.50 213 LEU A CA 1
ATOM 1695 C C . LEU A 1 213 ? 8.361 -7.976 -28.537 1.00 92.50 213 LEU A C 1
ATOM 1697 O O . LEU A 1 213 ? 8.146 -8.703 -27.556 1.00 92.50 213 LEU A O 1
ATOM 1701 N N . THR A 1 214 ? 8.828 -8.424 -29.696 1.00 92.69 214 THR A N 1
ATOM 1702 C CA . THR A 1 214 ? 9.132 -9.828 -29.970 1.00 92.69 214 THR A CA 1
ATOM 1703 C C . THR A 1 214 ? 10.499 -10.225 -29.389 1.00 92.69 214 THR A C 1
ATOM 1705 O O . THR A 1 214 ? 11.156 -9.458 -28.666 1.00 92.69 214 THR A O 1
ATOM 1708 N N . LYS A 1 215 ? 10.924 -11.481 -29.583 1.00 88.25 215 LYS A N 1
ATOM 1709 C CA . LYS A 1 215 ? 12.186 -11.978 -29.008 1.00 88.25 215 LYS A CA 1
ATOM 1710 C C . LYS A 1 215 ? 13.398 -11.520 -29.821 1.00 88.25 215 LYS A C 1
ATOM 1712 O O . LYS A 1 215 ? 14.496 -11.436 -29.259 1.00 88.25 215 LYS A O 1
ATOM 1717 N N . GLU A 1 216 ? 13.164 -11.211 -31.077 1.00 87.31 216 GLU A N 1
ATOM 1718 C CA . GLU A 1 216 ? 14.103 -10.807 -32.108 1.00 87.31 216 GLU A CA 1
ATOM 1719 C C . GLU A 1 216 ? 14.520 -9.344 -31.887 1.00 87.31 216 GLU A C 1
ATOM 1721 O O . GLU A 1 216 ? 15.676 -8.977 -32.091 1.00 87.31 216 GLU A O 1
ATOM 1726 N N . ASP A 1 217 ? 13.613 -8.536 -31.333 1.00 88.50 217 ASP A N 1
ATOM 1727 C CA . ASP A 1 217 ? 13.840 -7.120 -31.068 1.00 88.50 217 ASP A CA 1
ATOM 1728 C C . ASP A 1 217 ? 14.865 -6.856 -29.949 1.00 88.50 217 ASP A C 1
ATOM 1730 O O . ASP A 1 217 ? 14.822 -7.414 -28.833 1.00 88.50 217 ASP A O 1
ATOM 1734 N N . ASP A 1 218 ? 15.762 -5.900 -30.219 1.00 87.88 218 ASP A N 1
ATOM 1735 C CA . ASP A 1 218 ? 16.722 -5.411 -29.235 1.00 87.88 218 ASP A CA 1
ATOM 1736 C C . ASP A 1 218 ? 16.070 -4.424 -28.258 1.00 87.88 218 ASP A C 1
ATOM 1738 O O . ASP A 1 218 ? 15.778 -3.263 -28.555 1.00 87.88 218 ASP A O 1
ATOM 1742 N N . VAL A 1 219 ? 15.936 -4.882 -27.017 1.00 89.31 219 VAL A N 1
ATOM 1743 C CA . VAL A 1 219 ? 15.379 -4.117 -25.899 1.00 89.31 219 VAL A CA 1
ATOM 1744 C C . VAL A 1 219 ? 16.202 -2.878 -25.537 1.00 89.31 219 VAL A C 1
ATOM 1746 O O . VAL A 1 219 ? 15.661 -1.973 -24.906 1.00 89.31 219 VAL A O 1
ATOM 1749 N N . ARG A 1 220 ? 17.495 -2.810 -25.894 1.00 87.50 220 ARG A N 1
ATOM 1750 C CA . ARG A 1 220 ? 18.404 -1.716 -25.493 1.00 87.50 220 ARG A CA 1
ATOM 1751 C C . ARG A 1 220 ? 17.985 -0.353 -26.028 1.00 87.50 220 ARG A C 1
ATOM 1753 O O . ARG A 1 220 ? 18.150 0.637 -25.321 1.00 87.50 220 ARG A O 1
ATOM 1760 N N . LYS A 1 221 ? 17.432 -0.297 -27.240 1.00 85.56 221 LYS A N 1
ATOM 1761 C CA . LYS A 1 221 ? 16.991 0.958 -27.869 1.00 85.56 221 LYS A CA 1
ATOM 1762 C C . LYS A 1 221 ? 15.852 1.596 -27.065 1.00 85.56 221 LYS A C 1
ATOM 1764 O O . LYS A 1 221 ? 15.938 2.758 -26.680 1.00 85.56 221 LYS A O 1
ATOM 1769 N N . TYR A 1 222 ? 14.873 0.784 -26.679 1.00 83.69 222 TYR A N 1
ATOM 1770 C CA . TYR A 1 222 ? 13.696 1.181 -25.895 1.00 83.69 222 TYR A CA 1
ATOM 1771 C C . TYR A 1 222 ? 14.010 1.534 -24.435 1.00 83.69 222 TYR A C 1
ATOM 1773 O O . TYR A 1 222 ? 13.219 2.177 -23.746 1.00 83.69 222 TYR A O 1
ATOM 1781 N N . VAL A 1 223 ? 15.191 1.143 -23.946 1.00 80.94 223 VAL A N 1
ATOM 1782 C CA . VAL A 1 223 ? 15.676 1.525 -22.613 1.00 80.94 223 VAL A CA 1
ATOM 1783 C C . VAL A 1 223 ? 16.014 3.001 -22.507 1.00 80.94 223 VAL A C 1
ATOM 1785 O O . VAL A 1 223 ? 15.889 3.605 -21.438 1.00 80.94 223 VAL A O 1
ATOM 1788 N N . ASN A 1 224 ? 16.399 3.600 -23.628 1.00 71.88 224 ASN A N 1
ATOM 1789 C CA . ASN A 1 224 ? 16.794 4.996 -23.667 1.00 71.88 224 ASN A CA 1
ATOM 1790 C C . ASN A 1 224 ? 15.601 5.944 -23.512 1.00 71.88 224 ASN A C 1
ATOM 1792 O O . ASN A 1 224 ? 15.782 7.041 -22.984 1.00 71.88 224 ASN A O 1
ATOM 1796 N N . THR A 1 225 ? 14.391 5.500 -23.863 1.00 72.31 225 THR A N 1
ATOM 1797 C CA . THR A 1 225 ? 13.149 6.275 -23.728 1.00 72.31 225 THR A CA 1
ATOM 1798 C C . THR A 1 225 ? 12.820 6.592 -22.269 1.00 72.31 225 THR A C 1
ATOM 1800 O O . THR A 1 225 ? 12.305 7.660 -21.966 1.00 72.31 225 THR A O 1
ATOM 1803 N N . TYR A 1 226 ? 13.174 5.704 -21.332 1.00 69.75 226 TYR A N 1
ATOM 1804 C CA . TYR A 1 226 ? 12.926 5.898 -19.898 1.00 69.75 226 TYR A CA 1
ATOM 1805 C C . TYR A 1 226 ? 14.154 6.386 -19.119 1.00 69.75 226 TYR A C 1
ATOM 1807 O O . TYR A 1 226 ? 14.257 6.188 -17.900 1.00 69.75 226 TYR A O 1
ATOM 1815 N N . ARG A 1 227 ? 15.111 7.034 -19.796 1.00 78.12 227 ARG A N 1
ATOM 1816 C CA . ARG A 1 227 ? 16.221 7.691 -19.100 1.00 78.12 227 ARG A CA 1
ATOM 1817 C C . ARG A 1 227 ? 15.678 8.751 -18.159 1.00 78.12 227 ARG A C 1
ATOM 1819 O O . ARG A 1 227 ? 15.017 9.700 -18.565 1.00 78.12 227 ARG A O 1
ATOM 1826 N N . ARG A 1 228 ? 16.040 8.628 -16.885 1.00 79.81 228 ARG A N 1
ATOM 1827 C CA . ARG A 1 228 ? 15.746 9.670 -15.910 1.00 79.81 228 ARG A CA 1
ATOM 1828 C C . ARG A 1 228 ? 16.742 10.803 -16.114 1.00 79.81 228 ARG A C 1
ATOM 1830 O O . ARG A 1 228 ? 17.920 10.628 -15.791 1.00 79.81 228 ARG A O 1
ATOM 1837 N N . LYS A 1 229 ? 16.263 11.933 -16.632 1.00 85.00 229 LYS A N 1
ATOM 1838 C CA . LYS A 1 229 ? 16.978 13.212 -16.616 1.00 85.00 229 LYS A CA 1
ATOM 1839 C C . LYS A 1 229 ? 16.694 13.908 -15.287 1.00 85.00 229 LYS A C 1
ATOM 1841 O O . LYS A 1 229 ? 15.553 13.923 -14.832 1.00 85.00 229 LYS A O 1
ATOM 1846 N N . PHE A 1 230 ? 17.730 14.393 -14.618 1.00 85.88 230 PHE A N 1
ATOM 1847 C CA . PHE A 1 230 ? 17.586 15.222 -13.423 1.00 85.88 230 PHE A CA 1
ATOM 1848 C C . PHE A 1 230 ? 18.785 16.157 -13.288 1.00 85.88 230 PHE A C 1
ATOM 1850 O O . PHE A 1 230 ? 19.903 15.808 -13.678 1.00 85.88 230 PHE A O 1
ATOM 1857 N N . THR A 1 231 ? 18.550 17.326 -12.704 1.00 90.81 231 THR A N 1
ATOM 1858 C CA . THR A 1 231 ? 19.601 18.262 -12.316 1.00 90.81 231 THR A CA 1
ATOM 1859 C C . THR A 1 231 ? 20.262 17.757 -11.038 1.00 90.81 231 THR A C 1
ATOM 1861 O O . THR A 1 231 ? 19.612 17.404 -10.050 1.00 90.81 231 THR A O 1
ATOM 1864 N N . ASN A 1 232 ? 21.583 17.618 -11.070 1.00 88.94 232 ASN A N 1
ATOM 1865 C CA . ASN A 1 232 ? 22.339 17.274 -9.875 1.00 88.94 232 ASN A CA 1
ATOM 1866 C C . ASN A 1 232 ? 22.456 18.507 -8.964 1.00 88.94 232 ASN A C 1
ATOM 1868 O O . ASN A 1 232 ? 22.308 19.635 -9.424 1.00 88.94 232 ASN A O 1
ATOM 1872 N N . LYS A 1 233 ? 22.837 18.319 -7.695 1.00 89.12 233 LYS A N 1
ATOM 1873 C CA . LYS A 1 233 ? 23.077 19.434 -6.754 1.00 89.12 233 LYS A CA 1
ATOM 1874 C C . LYS A 1 233 ? 24.098 20.466 -7.267 1.00 89.12 233 LYS A C 1
ATOM 1876 O O . LYS A 1 233 ? 24.088 21.599 -6.822 1.00 89.12 233 LYS A O 1
ATOM 1881 N N . LYS A 1 234 ? 24.968 20.071 -8.208 1.00 89.88 234 LYS A N 1
ATOM 1882 C CA . LYS A 1 234 ? 25.960 20.929 -8.883 1.00 89.88 234 LYS A CA 1
ATOM 1883 C C . LYS A 1 234 ? 25.421 21.630 -10.149 1.00 89.88 234 LYS A C 1
ATOM 1885 O O . LYS A 1 234 ? 26.216 21.998 -11.003 1.00 89.88 234 LYS A O 1
ATOM 1890 N N . GLY A 1 235 ? 24.104 21.676 -10.361 1.00 89.31 235 GLY A N 1
ATOM 1891 C CA . GLY A 1 235 ? 23.459 22.309 -11.524 1.00 89.31 235 GLY A CA 1
ATOM 1892 C C . GLY A 1 235 ? 23.564 21.548 -12.855 1.00 89.31 235 GLY A C 1
ATOM 1893 O O . GLY A 1 235 ? 22.841 21.854 -13.792 1.00 89.31 235 GLY A O 1
ATOM 1894 N N . LYS A 1 236 ? 24.416 20.519 -12.955 1.00 91.44 236 LYS A N 1
ATOM 1895 C CA . LYS A 1 236 ? 24.587 19.732 -14.190 1.00 91.44 236 LYS A CA 1
ATOM 1896 C C . LYS A 1 236 ? 23.415 18.783 -14.436 1.00 91.44 236 LYS A C 1
ATOM 1898 O O . LYS A 1 236 ? 23.040 18.018 -13.540 1.00 91.44 236 LYS A O 1
ATOM 1903 N N . GLU A 1 237 ? 22.910 18.760 -15.665 1.00 90.50 237 GLU A N 1
ATOM 1904 C CA . GLU A 1 237 ? 21.933 17.770 -16.110 1.00 90.50 237 GLU A CA 1
ATOM 1905 C C . GLU A 1 237 ? 22.591 16.404 -16.309 1.00 90.50 237 GLU A C 1
ATOM 1907 O O . GLU A 1 237 ? 23.572 16.252 -17.037 1.00 90.50 237 GLU A O 1
ATOM 1912 N N . VAL A 1 238 ? 22.054 15.380 -15.646 1.00 87.81 238 VAL A N 1
ATOM 1913 C CA . VAL A 1 238 ? 22.553 14.008 -15.762 1.00 87.81 238 VAL A CA 1
ATOM 1914 C C . VAL A 1 238 ? 21.412 13.088 -16.165 1.00 87.81 238 VAL A C 1
ATOM 1916 O O . VAL A 1 238 ? 20.325 13.121 -15.587 1.00 87.81 238 VAL A O 1
ATOM 1919 N N . SER A 1 239 ? 21.680 12.210 -17.133 1.00 87.25 239 SER A N 1
ATOM 1920 C CA . SER A 1 239 ? 20.737 11.186 -17.580 1.00 87.25 239 SER A CA 1
ATOM 1921 C C . SER A 1 239 ? 21.204 9.786 -17.176 1.00 87.25 239 SER A C 1
ATOM 1923 O O . SER A 1 239 ? 22.250 9.298 -17.613 1.00 87.25 239 SER A O 1
ATOM 1925 N N . LYS A 1 240 ? 20.414 9.102 -16.341 1.00 85.62 240 LYS A N 1
ATOM 1926 C CA . LYS A 1 240 ? 20.735 7.751 -15.842 1.00 85.62 240 LYS A CA 1
ATOM 1927 C C . LYS A 1 240 ? 19.786 6.696 -16.417 1.00 85.62 240 LYS A C 1
ATOM 1929 O O . LYS A 1 240 ? 18.571 6.882 -16.402 1.00 85.62 240 LYS A O 1
ATOM 1934 N N . ALA A 1 241 ? 20.355 5.571 -16.859 1.00 86.31 241 ALA A N 1
ATOM 1935 C CA . ALA A 1 241 ? 19.637 4.358 -17.258 1.00 86.31 241 ALA A CA 1
ATOM 1936 C C . ALA A 1 241 ? 20.084 3.158 -16.403 1.00 86.31 241 ALA A C 1
ATOM 1938 O O . ALA A 1 241 ? 21.257 3.072 -16.025 1.00 86.31 241 ALA A O 1
ATOM 1939 N N . PRO A 1 242 ? 19.184 2.215 -16.084 1.00 88.06 242 PRO A N 1
ATOM 1940 C CA . PRO A 1 242 ? 19.566 0.980 -15.419 1.00 88.06 242 PRO A CA 1
ATOM 1941 C C . PRO A 1 242 ? 20.247 0.013 -16.398 1.00 88.06 242 PRO A C 1
ATOM 1943 O O . PRO A 1 242 ? 19.790 -0.178 -17.522 1.00 88.06 242 PRO A O 1
ATOM 1946 N N . LYS A 1 243 ? 21.281 -0.701 -15.935 1.00 88.69 243 LYS A N 1
ATOM 1947 C CA . LYS A 1 243 ? 21.793 -1.878 -16.653 1.00 88.69 243 LYS A CA 1
ATOM 1948 C C . LYS A 1 243 ? 20.689 -2.934 -16.752 1.00 88.69 243 LYS A C 1
ATOM 1950 O O . LYS A 1 243 ? 20.158 -3.368 -15.722 1.00 88.69 243 LYS A O 1
ATOM 1955 N N . ILE A 1 244 ? 20.380 -3.357 -17.975 1.00 90.94 244 ILE A N 1
ATOM 1956 C CA . ILE A 1 244 ? 19.345 -4.355 -18.255 1.00 90.94 244 ILE A CA 1
ATOM 1957 C C . ILE A 1 244 ? 19.768 -5.698 -17.667 1.00 90.94 244 ILE A C 1
ATOM 1959 O O . ILE A 1 244 ? 20.886 -6.167 -17.880 1.00 90.94 244 ILE A O 1
ATOM 1963 N N . GLN A 1 245 ? 18.867 -6.324 -16.917 1.00 91.75 245 GLN A N 1
ATOM 1964 C CA . GLN A 1 245 ? 19.100 -7.644 -16.344 1.00 91.75 245 GLN A CA 1
ATOM 1965 C C . GLN A 1 245 ? 18.499 -8.735 -17.235 1.00 91.75 245 GLN A C 1
ATOM 1967 O O . GLN A 1 245 ? 17.381 -8.579 -17.734 1.00 91.75 245 GLN A O 1
ATOM 1972 N N . ARG A 1 246 ? 19.196 -9.876 -17.335 1.00 88.62 246 ARG A N 1
ATOM 1973 C CA . ARG A 1 246 ? 18.775 -11.062 -18.108 1.00 88.62 246 ARG A CA 1
ATOM 1974 C C . ARG A 1 246 ? 18.625 -10.798 -19.611 1.00 88.62 246 ARG A C 1
ATOM 1976 O O . ARG A 1 246 ? 17.771 -11.395 -20.254 1.00 88.62 246 ARG A O 1
ATOM 1983 N N . LEU A 1 247 ? 19.433 -9.890 -20.149 1.00 90.19 247 LEU A N 1
ATOM 1984 C CA . LEU A 1 247 ? 19.606 -9.764 -21.590 1.00 90.19 247 LEU A CA 1
ATOM 1985 C C . LEU A 1 247 ? 20.570 -10.859 -22.052 1.00 90.19 247 LEU A C 1
ATOM 1987 O O . LEU A 1 247 ? 21.645 -11.005 -21.471 1.00 90.19 247 LEU A O 1
ATOM 1991 N N . VAL A 1 248 ? 20.184 -11.627 -23.066 1.00 87.06 248 VAL A N 1
ATOM 1992 C CA . VAL A 1 248 ? 21.084 -12.601 -23.685 1.00 87.06 248 VAL A CA 1
ATOM 1993 C C . VAL A 1 248 ? 22.076 -11.824 -24.541 1.00 87.06 248 VAL A C 1
ATOM 1995 O O . VAL A 1 248 ? 21.690 -11.026 -25.387 1.00 87.06 248 VAL A O 1
ATOM 1998 N N . LEU A 1 249 ? 23.360 -12.002 -24.251 1.00 84.81 249 LEU A N 1
ATOM 1999 C CA . LEU A 1 249 ? 24.470 -11.381 -24.968 1.00 84.81 249 LEU A CA 1
ATOM 2000 C C . LEU A 1 249 ? 25.307 -12.490 -25.588 1.00 84.81 249 LEU A C 1
ATOM 2002 O O . LEU A 1 249 ? 25.402 -13.559 -24.988 1.00 84.81 249 LEU A O 1
ATOM 2006 N N . GLY A 1 250 ? 26.007 -12.211 -26.690 1.00 84.44 250 GLY A N 1
ATOM 2007 C CA .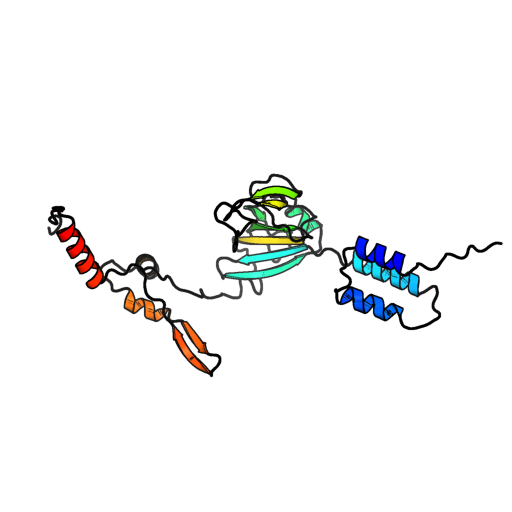 GLY A 1 250 ? 26.925 -13.186 -27.295 1.00 84.44 250 GLY A CA 1
ATOM 2008 C C . GLY A 1 250 ? 27.935 -13.760 -26.291 1.00 84.44 250 GLY A C 1
ATOM 2009 O O . GLY A 1 250 ? 28.179 -14.958 -26.280 1.00 84.44 250 GLY A O 1
ATOM 2010 N N . LYS A 1 251 ? 28.428 -12.945 -25.343 1.00 83.00 251 LYS A N 1
ATOM 2011 C CA . LYS A 1 251 ? 29.292 -13.417 -24.242 1.00 83.00 251 LYS A CA 1
ATOM 2012 C C . LYS A 1 251 ? 28.610 -14.457 -23.342 1.00 83.00 251 LYS A C 1
ATOM 2014 O O . LYS A 1 251 ? 29.256 -15.403 -22.925 1.00 83.00 251 LYS A O 1
ATOM 2019 N N . HIS A 1 252 ? 27.318 -14.296 -23.049 1.00 79.69 252 HIS A N 1
ATOM 2020 C CA . HIS A 1 252 ? 26.562 -15.259 -22.243 1.00 79.69 252 HIS A CA 1
ATOM 2021 C C . HIS A 1 252 ? 26.277 -16.560 -23.003 1.00 79.69 252 HIS A C 1
ATOM 2023 O O . HIS A 1 252 ? 26.225 -17.603 -22.361 1.00 79.69 252 HIS A O 1
ATOM 2029 N N . SER A 1 253 ? 26.097 -16.504 -24.331 1.00 80.12 253 SER A N 1
ATOM 2030 C CA . SER A 1 253 ? 25.960 -17.709 -25.168 1.00 80.12 253 SER A CA 1
ATOM 2031 C C . SER A 1 253 ? 27.259 -18.505 -25.182 1.00 80.12 253 SER A C 1
ATOM 2033 O O . SER A 1 253 ? 27.269 -19.651 -24.757 1.00 80.12 253 SER A O 1
ATOM 2035 N N . LYS A 1 254 ? 28.381 -17.840 -25.491 1.00 83.56 254 LYS A N 1
ATOM 2036 C CA . LYS A 1 254 ? 29.715 -18.458 -25.499 1.00 83.56 254 LYS A CA 1
ATOM 2037 C C . LYS A 1 254 ? 30.098 -19.065 -24.149 1.00 83.56 254 LYS A C 1
ATOM 2039 O O . LYS A 1 254 ? 30.699 -20.129 -24.099 1.00 83.56 254 LYS A O 1
ATOM 2044 N N . GLU A 1 255 ? 29.762 -18.403 -23.041 1.00 83.12 255 GLU A N 1
ATOM 2045 C CA . GLU A 1 255 ? 30.015 -18.946 -21.700 1.00 83.12 255 GLU A CA 1
ATOM 2046 C C . GLU A 1 255 ? 29.185 -20.211 -21.434 1.00 83.12 255 GLU A C 1
ATOM 2048 O O . GLU A 1 255 ? 29.687 -21.171 -20.859 1.00 83.12 255 GLU A O 1
ATOM 2053 N N . ARG A 1 256 ? 27.925 -20.236 -21.885 1.00 82.38 256 ARG A N 1
ATOM 2054 C CA . ARG A 1 256 ? 27.065 -21.422 -21.785 1.00 82.38 256 ARG A CA 1
ATOM 2055 C C . ARG A 1 256 ? 27.573 -22.562 -22.657 1.00 82.38 256 ARG A C 1
ATOM 2057 O O . ARG A 1 256 ? 27.672 -23.671 -22.155 1.00 82.38 256 ARG A O 1
ATOM 2064 N N . GLU A 1 257 ? 27.936 -22.283 -23.904 1.00 83.56 257 GLU A N 1
ATOM 2065 C CA . GLU A 1 257 ? 28.540 -23.251 -24.830 1.00 83.56 257 GLU A CA 1
ATOM 2066 C C . GLU A 1 257 ? 29.801 -23.876 -24.217 1.00 83.56 257 GLU A C 1
ATOM 2068 O O . GLU A 1 257 ? 29.918 -25.095 -24.160 1.00 83.56 257 GLU A O 1
ATOM 2073 N N . LYS A 1 258 ? 30.698 -23.066 -23.636 1.00 85.81 258 LYS A N 1
ATOM 2074 C CA . LYS A 1 258 ? 31.887 -23.565 -22.921 1.00 85.81 258 LYS A CA 1
ATOM 2075 C C . LYS A 1 258 ? 31.548 -24.465 -21.735 1.00 85.81 258 LYS A C 1
ATOM 2077 O O . LYS A 1 258 ? 32.255 -25.439 -21.498 1.00 85.81 258 LYS A O 1
ATOM 2082 N N . ILE A 1 259 ? 30.516 -24.123 -20.961 1.00 84.69 259 ILE A N 1
ATOM 2083 C CA . ILE A 1 259 ? 30.067 -24.952 -19.836 1.00 84.69 259 ILE A CA 1
ATOM 2084 C C . ILE A 1 259 ? 29.525 -26.282 -20.358 1.00 84.69 259 ILE A C 1
ATOM 2086 O O . ILE A 1 259 ? 29.930 -27.310 -19.831 1.00 84.69 259 ILE A O 1
ATOM 2090 N N . ILE A 1 260 ? 28.688 -26.273 -21.403 1.00 82.81 260 ILE A N 1
ATOM 2091 C CA . ILE A 1 260 ? 28.113 -27.479 -22.027 1.00 82.81 260 ILE A CA 1
ATOM 2092 C C . ILE A 1 260 ? 29.226 -28.410 -22.520 1.00 82.81 260 ILE A C 1
ATOM 2094 O O . ILE A 1 260 ? 29.263 -29.573 -22.127 1.00 82.81 260 ILE A O 1
ATOM 2098 N N . VAL A 1 261 ? 30.196 -27.871 -23.268 1.00 84.06 261 VAL A N 1
ATOM 2099 C CA . VAL A 1 261 ? 31.373 -28.622 -23.740 1.00 84.06 261 VAL A CA 1
ATOM 2100 C C . VAL A 1 261 ? 32.176 -29.205 -22.569 1.00 84.06 261 VAL A C 1
ATOM 2102 O O . VAL A 1 261 ? 32.638 -30.337 -22.644 1.00 84.06 261 VAL A O 1
ATOM 2105 N N . LYS A 1 262 ? 32.311 -28.475 -21.451 1.00 79.00 262 LYS A N 1
ATOM 2106 C CA . LYS A 1 262 ? 33.001 -28.961 -20.240 1.00 79.00 262 LYS A CA 1
ATOM 2107 C C . LYS A 1 262 ? 32.209 -29.978 -19.413 1.00 79.00 262 LYS A C 1
ATOM 2109 O O . LYS A 1 262 ? 32.829 -30.733 -18.675 1.00 79.00 262 LYS A O 1
ATOM 2114 N N . THR A 1 263 ? 30.876 -29.963 -19.463 1.00 76.31 263 THR A N 1
ATOM 2115 C CA . THR A 1 263 ? 30.016 -30.857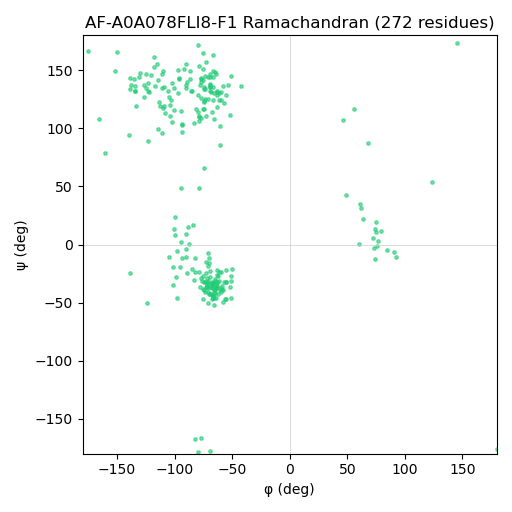 -18.660 1.00 76.31 263 THR A CA 1
ATOM 2116 C C . THR A 1 263 ? 29.607 -32.133 -19.396 1.00 76.31 263 THR A C 1
ATOM 2118 O O . THR A 1 263 ? 28.897 -32.943 -18.812 1.00 76.31 263 THR A O 1
ATOM 2121 N N . GLY A 1 264 ? 30.083 -32.348 -20.629 1.00 62.72 264 GLY A N 1
ATOM 2122 C CA . GLY A 1 264 ? 29.997 -33.644 -21.311 1.00 62.72 264 GLY A CA 1
ATOM 2123 C C . GLY A 1 264 ? 28.572 -34.148 -21.549 1.00 62.72 264 GLY A C 1
ATOM 2124 O O . GLY A 1 264 ? 28.338 -35.347 -21.464 1.00 62.72 264 GLY A O 1
ATOM 2125 N N . SER A 1 265 ? 27.613 -33.253 -21.813 1.00 53.31 265 SER A N 1
ATOM 2126 C CA . SER A 1 265 ? 26.248 -33.652 -22.182 1.00 53.31 265 SER A CA 1
ATOM 2127 C C . SER A 1 265 ? 25.996 -33.377 -23.661 1.00 53.31 265 SER A C 1
ATOM 2129 O O . SER A 1 265 ? 25.952 -32.226 -24.096 1.00 53.31 265 SER A O 1
ATOM 2131 N N . GLU A 1 266 ? 25.830 -34.455 -24.426 1.00 53.19 266 GLU A N 1
ATOM 2132 C CA . GLU A 1 266 ? 25.203 -34.438 -25.743 1.00 53.19 266 GLU A CA 1
ATOM 2133 C C . GLU A 1 266 ? 23.765 -33.933 -25.578 1.00 53.19 266 GLU A C 1
ATOM 2135 O O . GLU A 1 266 ? 22.877 -34.645 -25.114 1.00 53.19 266 GLU A O 1
ATOM 2140 N N . ILE A 1 267 ? 23.530 -32.666 -25.909 1.00 52.38 267 ILE A N 1
ATOM 2141 C CA . ILE A 1 267 ? 22.182 -32.150 -26.121 1.00 52.38 267 ILE A CA 1
ATOM 2142 C C . ILE A 1 267 ? 22.101 -31.860 -27.613 1.00 52.38 267 ILE A C 1
ATOM 2144 O O . ILE A 1 267 ? 22.568 -30.816 -28.069 1.00 52.38 267 ILE A O 1
ATOM 2148 N N . ASN A 1 268 ? 21.553 -32.822 -28.361 1.00 48.06 268 ASN A N 1
ATOM 2149 C CA . ASN A 1 268 ? 21.211 -32.671 -29.771 1.00 48.06 268 ASN A CA 1
ATOM 2150 C C . ASN A 1 268 ? 20.351 -31.411 -29.943 1.00 48.06 268 ASN A C 1
ATOM 2152 O O . ASN A 1 268 ? 19.216 -31.340 -29.468 1.00 48.06 268 ASN A O 1
ATOM 2156 N N . LEU A 1 269 ? 20.927 -30.401 -30.592 1.00 45.88 269 LEU A N 1
ATOM 2157 C CA . LEU A 1 269 ? 20.270 -29.161 -30.995 1.00 45.88 269 LEU A CA 1
ATOM 2158 C C . LEU A 1 269 ? 19.779 -29.281 -32.442 1.00 45.88 269 LEU A C 1
ATOM 2160 O O . LEU A 1 269 ? 19.990 -28.375 -33.233 1.00 45.88 269 LEU A O 1
ATOM 2164 N N . ASP A 1 270 ? 19.084 -30.369 -32.760 1.00 46.09 270 ASP A N 1
ATOM 2165 C CA . ASP A 1 270 ? 18.285 -30.462 -33.978 1.00 46.09 270 ASP A CA 1
ATOM 2166 C C . ASP A 1 270 ? 16.826 -30.581 -33.566 1.00 46.09 270 ASP A C 1
ATOM 2168 O O . ASP A 1 270 ? 16.374 -31.636 -33.136 1.00 46.09 270 ASP A O 1
ATOM 2172 N N . ASN A 1 271 ? 16.114 -29.455 -33.620 1.00 38.34 271 ASN A N 1
ATOM 2173 C CA . ASN A 1 271 ? 14.671 -29.405 -33.836 1.00 38.34 271 ASN A CA 1
ATOM 2174 C C . ASN A 1 271 ? 14.261 -27.969 -34.192 1.00 38.34 271 ASN A C 1
ATOM 2176 O O . ASN A 1 271 ? 14.213 -27.095 -33.322 1.00 38.34 271 ASN A O 1
ATOM 2180 N N . GLY A 1 272 ? 13.916 -27.756 -35.468 1.00 33.44 272 GLY A N 1
ATOM 2181 C CA . GLY A 1 272 ? 12.962 -26.715 -35.863 1.00 33.44 272 GLY A CA 1
ATOM 2182 C C . GLY A 1 272 ? 13.424 -25.673 -36.883 1.00 33.44 272 GLY A C 1
ATOM 2183 O O . GLY A 1 272 ? 13.278 -24.483 -36.620 1.00 33.44 272 GLY A O 1
ATOM 2184 N N . LEU A 1 273 ? 13.919 -26.102 -38.046 1.00 35.59 273 LEU A N 1
ATOM 2185 C CA . LEU A 1 273 ? 13.795 -25.350 -39.301 1.00 35.59 273 LEU A CA 1
ATOM 2186 C C . LEU A 1 273 ? 13.094 -26.259 -40.318 1.00 35.59 273 LEU A C 1
ATOM 2188 O O . LEU A 1 273 ? 13.736 -27.024 -41.030 1.00 35.59 273 LEU A O 1
ATOM 2192 N N . SER A 1 274 ? 11.766 -26.186 -40.314 1.00 31.86 274 SER A N 1
ATOM 2193 C CA . SER A 1 274 ? 10.865 -26.487 -41.431 1.00 31.86 274 SER A CA 1
ATOM 2194 C C . SER A 1 274 ? 9.518 -25.853 -41.121 1.00 31.86 274 SER A C 1
ATOM 2196 O O . SER A 1 274 ? 8.980 -26.202 -40.042 1.00 31.86 274 SER A O 1
#

Nearest PDB structures (foldseek):
  8b2l-assembly1_k1  TM=9.765E-01  e=7.177E-34  Nicotiana tabacum
  7qiz-assembly1_FA  TM=9.771E-01  e=1.101E-32  Solanum lycopersicum
  4v7e-assembly1_BG  TM=9.306E-01  e=2.445E-29  Triticum aestivum
  8jiw-assembly1_BG  TM=9.514E-01  e=1.425E-27  Triticum aestivum
  6zj3-assembly1_SG  TM=9.601E-01  e=1.443E-23  Euglena gracilis